Protein AF-A0A8S9ZXZ5-F1 (afdb_monomer_lite)

Secondary structure (DSSP, 8-state):
--TTSSSSS---GGGEEEETTEEEE-HHHHHHHHHHHHHHHHS--HHHHHHHHT-TTTTTGGG-HHHHHT--TT--HHHHHHHHHHHHHHS-TTT-GGGHHHHHHHHHHHHHHHHHHHSHHHHHHHHHHHHHHHHHHHHHHHHHHHHHHHHHHHHHHHHHHHHHHHHHHHHHHHHHHHHHHHHHHHHHHHHHHHHHTHHHHHHHHHHHHHHHHHHHHHHTTS---PPPPP----------PPP-

Sequence (244 aa):
MGVYEFLSRELPLKYTLKFNGEMVMDFEQFYIDLKFTEKRDANLTSEQQIDRILRPGSTYLNLNPFEVLQLEPESNVEDARKKYKKLSLLIHPDKNPDNRERAERAFDALKKALALLEDPDEVARCREMYEEAKARLAVQISEKKRKMRKCFADREKKRRMLEERANDEKRRLAEAVQTASEKRQLEEEYRKNYEESRDERRGSWREFMKKKEKKLEKFRGANFKPPNPKLETSKEVIKNKPQI

Radius of gyration: 49.59 Å; chains: 1; bounding box: 86×59×135 Å

Structure (mmCIF, N/CA/C/O backbone):
data_AF-A0A8S9ZXZ5-F1
#
_entry.id   AF-A0A8S9ZXZ5-F1
#
loop_
_atom_site.group_PDB
_atom_site.id
_atom_site.type_symbol
_atom_site.label_atom_id
_atom_site.label_alt_id
_atom_site.label_comp_id
_atom_site.label_asym_id
_atom_site.label_entity_id
_atom_site.label_seq_id
_atom_site.pdbx_PDB_ins_code
_atom_site.Cartn_x
_atom_site.Cartn_y
_atom_site.Cartn_z
_atom_site.occupancy
_atom_site.B_iso_or_equiv
_atom_site.auth_seq_id
_atom_site.auth_comp_id
_atom_site.auth_asym_id
_atom_site.auth_atom_id
_atom_site.pdbx_PDB_model_num
ATOM 1 N N . MET A 1 1 ? -2.462 8.641 -17.902 1.00 39.91 1 MET A N 1
ATOM 2 C CA . MET A 1 1 ? -1.676 9.621 -17.125 1.00 39.91 1 MET A CA 1
ATOM 3 C C . MET A 1 1 ? -2.526 9.949 -15.913 1.00 39.91 1 MET A C 1
ATOM 5 O O . MET A 1 1 ? -3.609 10.455 -16.110 1.00 39.91 1 MET A O 1
ATOM 9 N N . GLY A 1 2 ? -2.290 9.517 -14.683 1.00 35.47 2 GLY A N 1
ATOM 10 C CA . GLY A 1 2 ? -1.090 9.062 -14.002 1.00 35.47 2 GLY A CA 1
ATOM 11 C C . GLY A 1 2 ? -1.131 9.760 -12.645 1.00 35.47 2 GLY A C 1
ATOM 12 O O . GLY A 1 2 ? -0.630 10.865 -12.528 1.00 35.47 2 GLY A O 1
ATOM 13 N N . VAL A 1 3 ? -1.761 9.132 -11.647 1.00 44.53 3 VAL A N 1
ATOM 14 C CA . VAL A 1 3 ? -2.020 9.611 -10.263 1.00 44.53 3 VAL A CA 1
ATOM 15 C C . VAL A 1 3 ? -0.795 10.161 -9.500 1.00 44.53 3 VAL A C 1
ATOM 17 O O . VAL A 1 3 ? -0.935 10.684 -8.402 1.00 44.53 3 VAL A O 1
ATOM 20 N N . TYR A 1 4 ? 0.396 10.089 -10.095 1.00 36.19 4 TYR A N 1
ATOM 21 C CA . TYR A 1 4 ? 1.634 10.688 -9.604 1.00 36.19 4 TYR A CA 1
ATOM 22 C C . TYR A 1 4 ? 1.786 12.186 -9.914 1.00 36.19 4 TYR A C 1
ATOM 24 O O . TYR A 1 4 ? 2.645 12.820 -9.315 1.00 36.19 4 TYR A O 1
ATOM 32 N N . GLU A 1 5 ? 0.965 12.778 -10.787 1.00 41.22 5 GLU A N 1
ATOM 33 C CA . GLU A 1 5 ? 1.002 14.233 -11.028 1.00 41.22 5 GLU A CA 1
ATOM 34 C C . GLU A 1 5 ? 0.241 15.053 -9.975 1.00 41.22 5 GLU A C 1
ATOM 36 O O . GLU A 1 5 ? 0.446 16.260 -9.876 1.00 41.22 5 GLU A O 1
ATOM 41 N N . PHE A 1 6 ? -0.604 14.420 -9.152 1.00 36.78 6 PHE A N 1
ATOM 42 C CA . PHE A 1 6 ? -1.443 15.142 -8.186 1.00 36.78 6 PHE A CA 1
ATOM 43 C C . PHE A 1 6 ? -0.762 15.377 -6.826 1.00 36.78 6 PHE A C 1
ATOM 45 O O . PHE A 1 6 ? -1.156 16.270 -6.087 1.00 36.78 6 PHE A O 1
ATOM 52 N N . LEU A 1 7 ? 0.295 14.622 -6.499 1.00 42.53 7 LEU A N 1
ATOM 53 C CA . LEU A 1 7 ? 1.012 14.742 -5.218 1.00 42.53 7 LEU A CA 1
ATOM 54 C C . LEU A 1 7 ? 2.241 15.664 -5.265 1.00 42.53 7 LEU A C 1
ATOM 56 O O . LEU A 1 7 ? 2.900 15.846 -4.246 1.00 42.53 7 LEU A O 1
ATOM 60 N N . SER A 1 8 ? 2.555 16.264 -6.416 1.00 44.25 8 SER A N 1
ATOM 61 C CA . SER A 1 8 ? 3.729 17.140 -6.566 1.00 44.25 8 SER A CA 1
ATOM 62 C C . SER A 1 8 ? 3.395 18.624 -6.720 1.00 44.25 8 SER A C 1
ATOM 64 O O . SER A 1 8 ? 4.305 19.398 -7.007 1.00 44.25 8 SER A O 1
ATOM 66 N N . ARG A 1 9 ? 2.130 19.045 -6.557 1.00 46.34 9 ARG A N 1
ATOM 67 C CA . ARG A 1 9 ? 1.736 20.429 -6.876 1.00 46.34 9 ARG A CA 1
ATOM 68 C C . ARG A 1 9 ? 1.305 21.348 -5.746 1.00 46.34 9 ARG A C 1
ATOM 70 O O . ARG A 1 9 ? 1.310 22.543 -5.996 1.00 46.34 9 ARG A O 1
ATOM 77 N N . GLU A 1 10 ? 1.071 20.885 -4.524 1.00 50.97 10 GLU A N 1
ATOM 78 C CA . GLU A 1 10 ? 0.799 21.806 -3.408 1.00 50.97 10 GLU A CA 1
ATOM 79 C C . GLU A 1 10 ? 1.386 21.274 -2.095 1.00 50.97 10 GLU A C 1
ATOM 81 O O . GLU A 1 10 ? 0.677 20.829 -1.198 1.00 50.97 10 GLU A O 1
ATOM 86 N N . LEU A 1 11 ? 2.717 21.309 -1.978 1.00 51.66 11 LEU A N 1
ATOM 87 C CA . LEU A 1 11 ? 3.345 21.351 -0.658 1.00 51.66 11 LEU A CA 1
ATOM 88 C C . LEU A 1 11 ? 3.333 22.816 -0.194 1.00 51.66 11 LEU A C 1
ATOM 90 O O . LEU A 1 11 ? 3.780 23.687 -0.946 1.00 51.66 11 LEU A O 1
ATOM 94 N N . PRO A 1 12 ? 2.794 23.124 0.998 1.00 53.25 12 PRO A N 1
ATOM 95 C CA . PRO A 1 12 ? 2.598 24.499 1.429 1.00 53.25 12 PRO A CA 1
ATOM 96 C C . PRO A 1 12 ? 3.945 25.217 1.579 1.00 53.25 12 PRO A C 1
ATOM 98 O O . PRO A 1 12 ? 4.786 24.816 2.381 1.00 53.25 12 PRO A O 1
ATOM 101 N N . LEU A 1 13 ? 4.087 26.350 0.879 1.00 55.75 13 LEU A N 1
ATOM 102 C CA . LEU A 1 13 ? 5.163 27.360 0.979 1.00 55.75 13 LEU A CA 1
ATOM 103 C C . LEU A 1 13 ? 5.436 27.876 2.413 1.00 55.75 13 LEU A C 1
ATOM 105 O O . LEU A 1 13 ? 6.298 28.722 2.626 1.00 55.75 13 LEU A O 1
ATOM 109 N N . LYS A 1 14 ? 4.679 27.404 3.407 1.00 61.06 14 LYS A N 1
ATOM 110 C CA . LYS A 1 14 ? 4.770 27.792 4.816 1.00 61.06 14 LYS A CA 1
ATOM 111 C C . LYS A 1 14 ? 6.052 27.285 5.492 1.00 61.06 14 LYS A C 1
ATOM 113 O O . LYS A 1 14 ? 6.515 27.920 6.429 1.00 61.06 14 LYS A O 1
ATOM 118 N N . TYR A 1 15 ? 6.622 26.173 5.019 1.00 60.31 15 TYR A N 1
ATOM 119 C CA . TYR A 1 15 ? 7.777 25.507 5.646 1.00 60.31 15 TYR A CA 1
ATOM 120 C C . TYR A 1 15 ? 9.070 25.657 4.844 1.00 60.31 15 TYR A C 1
ATOM 122 O O . TYR A 1 15 ? 9.978 24.849 4.979 1.00 60.31 15 TYR A O 1
ATOM 130 N N . THR A 1 16 ? 9.157 26.649 3.962 1.00 56.16 16 THR A N 1
ATOM 131 C CA . THR A 1 16 ? 10.333 26.870 3.116 1.00 56.16 16 THR A CA 1
ATOM 132 C C . THR A 1 16 ? 11.092 28.104 3.591 1.00 56.16 16 THR A C 1
ATOM 134 O O . THR A 1 16 ? 10.608 29.224 3.424 1.00 56.16 16 THR A O 1
ATOM 137 N N . LEU A 1 17 ? 12.282 27.911 4.163 1.00 59.00 17 LEU A N 1
ATOM 138 C CA . LEU A 1 17 ? 13.206 28.984 4.529 1.00 59.00 17 LEU A CA 1
ATOM 139 C C . LEU A 1 17 ? 14.166 29.257 3.367 1.00 59.00 17 LEU A C 1
ATOM 141 O O . LEU A 1 17 ? 14.683 28.341 2.727 1.00 59.00 17 LEU A O 1
ATOM 145 N N . LYS A 1 18 ? 14.423 30.536 3.088 1.00 57.25 18 LYS A N 1
ATOM 146 C CA . LYS A 1 18 ? 15.452 30.938 2.124 1.00 57.25 18 LYS A CA 1
ATOM 147 C C . LYS A 1 18 ? 16.775 31.109 2.856 1.00 57.25 18 LYS A C 1
ATOM 149 O O . LYS A 1 18 ? 16.925 32.060 3.618 1.00 57.25 18 LYS A O 1
ATOM 154 N N . PHE A 1 19 ? 17.733 30.230 2.585 1.00 52.38 19 PHE A N 1
ATOM 155 C CA . PHE A 1 19 ? 19.110 30.374 3.052 1.00 52.38 19 PHE A CA 1
ATOM 156 C C . PHE A 1 19 ? 20.028 30.409 1.827 1.00 52.38 19 PHE A C 1
ATOM 158 O O . PHE A 1 19 ? 20.003 29.496 1.010 1.00 52.38 19 PHE A O 1
ATOM 165 N N . ASN A 1 20 ? 20.789 31.494 1.648 1.00 48.31 20 ASN A N 1
ATOM 166 C CA . ASN A 1 20 ? 21.732 31.680 0.530 1.00 48.31 20 ASN A CA 1
ATOM 167 C C . ASN A 1 20 ? 21.167 31.392 -0.880 1.00 48.31 20 ASN A C 1
ATOM 169 O O . ASN A 1 20 ? 21.868 30.885 -1.747 1.00 48.31 20 ASN A O 1
ATOM 173 N N . GLY A 1 21 ? 19.898 31.729 -1.127 1.00 57.06 21 GLY A N 1
ATOM 174 C CA . GLY A 1 21 ? 19.266 31.548 -2.440 1.00 57.06 21 GLY A CA 1
ATOM 175 C C . GLY A 1 21 ? 18.757 30.132 -2.730 1.00 57.06 21 GLY A C 1
ATOM 176 O O . GLY A 1 21 ? 18.046 29.955 -3.717 1.00 57.06 21 GLY A O 1
ATOM 177 N N . GLU A 1 22 ? 19.018 29.160 -1.853 1.00 54.78 22 GLU A N 1
ATOM 178 C CA . GLU A 1 22 ? 18.409 27.832 -1.903 1.00 54.78 22 GLU A CA 1
ATOM 179 C C . GLU A 1 22 ? 17.197 27.757 -0.967 1.00 54.78 22 GLU A C 1
ATOM 181 O O . GLU A 1 22 ? 17.166 28.322 0.132 1.00 54.78 22 GLU A O 1
ATOM 186 N N . MET A 1 23 ? 16.146 27.093 -1.449 1.00 57.03 23 MET A N 1
ATOM 187 C CA . MET A 1 23 ? 14.907 26.895 -0.707 1.00 57.03 23 MET A CA 1
ATOM 188 C C . MET A 1 23 ? 15.059 25.635 0.150 1.00 57.03 23 MET A C 1
ATOM 190 O O . MET A 1 23 ? 14.952 24.521 -0.360 1.00 57.03 23 MET 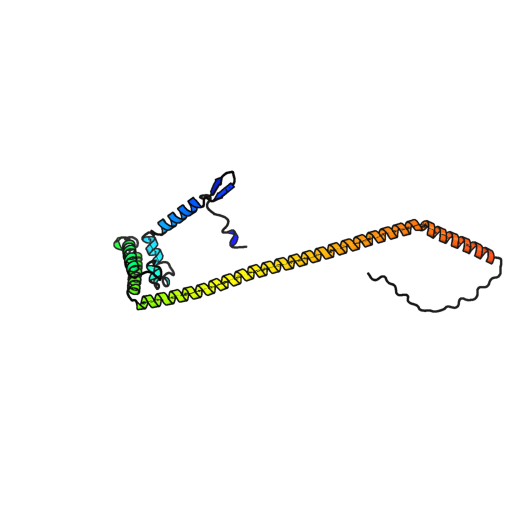A O 1
ATOM 194 N N . VAL A 1 24 ? 15.341 25.809 1.439 1.00 61.28 24 VAL A N 1
ATOM 195 C CA . VAL A 1 24 ? 15.539 24.699 2.376 1.00 61.28 24 VAL A CA 1
ATOM 196 C C . VAL A 1 24 ? 14.257 24.513 3.183 1.00 61.28 24 VAL A C 1
ATOM 198 O O . VAL A 1 24 ? 13.705 25.468 3.727 1.00 61.28 24 VAL A O 1
ATOM 201 N N . MET A 1 25 ? 13.751 23.282 3.230 1.00 62.34 25 MET A N 1
ATOM 202 C CA . MET A 1 25 ? 12.579 22.938 4.036 1.00 62.34 25 MET A CA 1
ATOM 203 C C . MET A 1 25 ? 12.942 23.050 5.523 1.00 62.34 25 MET A C 1
ATOM 205 O O . MET A 1 25 ? 13.873 22.388 5.983 1.00 62.34 25 MET A O 1
ATOM 209 N N . ASP A 1 26 ? 12.207 23.867 6.271 1.00 74.25 26 ASP A N 1
ATOM 210 C CA . ASP A 1 26 ? 12.299 23.977 7.723 1.00 74.25 26 ASP A CA 1
ATOM 211 C C . ASP A 1 26 ? 11.633 22.758 8.369 1.00 74.25 26 ASP A C 1
ATOM 213 O O . ASP A 1 26 ? 10.452 22.753 8.735 1.00 74.25 26 ASP A O 1
ATOM 217 N N . PHE A 1 27 ? 12.398 21.670 8.430 1.00 71.19 27 PHE A N 1
ATOM 218 C CA . PHE A 1 27 ? 11.937 20.416 9.002 1.00 71.19 27 PHE A CA 1
ATOM 219 C C . PHE A 1 27 ? 11.638 20.542 10.499 1.00 71.19 27 PHE A C 1
ATOM 221 O O . PHE A 1 27 ? 10.734 19.860 10.973 1.00 71.19 27 PHE A O 1
ATOM 228 N N . GLU A 1 28 ? 12.329 21.410 11.243 1.00 75.12 28 GLU A N 1
ATOM 229 C CA . GLU A 1 28 ? 12.069 21.596 12.675 1.00 75.12 28 GLU A CA 1
ATOM 230 C C . GLU A 1 28 ? 10.705 22.246 12.904 1.00 75.12 28 GLU A C 1
ATOM 232 O O . GLU A 1 28 ? 9.896 21.714 13.670 1.00 75.12 28 GLU A O 1
ATOM 237 N N . GLN A 1 29 ? 10.390 23.317 12.169 1.00 76.38 29 GLN A N 1
ATOM 238 C CA . GLN A 1 29 ? 9.068 23.938 12.235 1.00 76.38 29 GLN A CA 1
ATOM 239 C C . GLN A 1 29 ? 7.968 23.006 11.717 1.00 76.38 29 GLN A C 1
ATOM 241 O O . GLN A 1 29 ? 6.878 22.971 12.287 1.00 76.38 29 GLN A O 1
ATOM 246 N N . PHE A 1 30 ? 8.246 22.199 10.687 1.00 79.31 30 PHE A N 1
ATOM 247 C CA . PHE A 1 30 ? 7.318 21.168 10.222 1.00 79.31 30 PHE A CA 1
ATOM 248 C C . PHE A 1 30 ? 7.036 20.122 11.308 1.00 79.31 30 PHE A C 1
ATOM 250 O O . PHE A 1 30 ? 5.875 19.815 11.563 1.00 79.31 30 PHE A O 1
ATOM 257 N N . TYR A 1 31 ? 8.061 19.602 11.992 1.00 73.62 31 TYR A N 1
ATOM 258 C CA . TYR A 1 31 ? 7.876 18.643 13.085 1.00 73.62 31 TYR A CA 1
ATOM 259 C C . TYR A 1 31 ? 7.140 19.253 14.283 1.00 73.62 31 TYR A C 1
ATOM 261 O O . TYR A 1 31 ? 6.354 18.560 14.931 1.00 73.62 31 TYR A O 1
ATOM 269 N N . ILE A 1 32 ? 7.367 20.532 14.589 1.00 79.94 32 ILE A N 1
ATOM 270 C CA . ILE A 1 32 ? 6.650 21.250 15.650 1.00 79.94 32 ILE A CA 1
ATOM 271 C C . ILE A 1 32 ? 5.175 21.429 15.276 1.00 79.94 32 ILE A C 1
ATOM 273 O O . ILE A 1 32 ? 4.308 21.090 16.081 1.00 79.94 32 ILE A O 1
ATOM 277 N N . ASP A 1 33 ? 4.880 21.891 14.060 1.00 77.19 33 ASP A N 1
ATOM 278 C CA . ASP A 1 33 ? 3.512 22.053 13.558 1.00 77.19 33 ASP A CA 1
ATOM 279 C C . ASP A 1 33 ? 2.787 20.703 13.463 1.00 77.19 33 ASP A C 1
ATOM 281 O O . ASP A 1 33 ? 1.613 20.610 13.829 1.00 77.19 33 ASP A O 1
ATOM 285 N N . LEU A 1 34 ? 3.482 19.642 13.040 1.00 76.06 34 LEU A N 1
ATOM 286 C CA . LEU A 1 34 ? 2.952 18.281 13.012 1.00 76.06 34 LEU A CA 1
ATOM 287 C C . LEU A 1 34 ? 2.595 17.819 14.427 1.00 76.06 34 LEU A C 1
ATOM 289 O O . LEU A 1 34 ? 1.460 17.429 14.664 1.00 76.06 34 LEU A O 1
ATOM 293 N N . LYS A 1 35 ? 3.508 17.961 15.397 1.00 75.94 35 LYS A N 1
ATOM 294 C CA . LYS A 1 35 ? 3.247 17.613 16.805 1.00 75.94 35 LYS A CA 1
ATOM 295 C C . LYS A 1 35 ? 2.154 18.469 17.438 1.00 75.94 35 LYS A C 1
ATOM 297 O O . LYS A 1 35 ? 1.434 17.998 18.317 1.00 75.94 35 LYS A O 1
ATOM 302 N N . PHE A 1 36 ? 2.033 19.735 17.046 1.00 73.75 36 PHE A N 1
ATOM 303 C CA . PHE A 1 36 ? 0.967 20.615 17.520 1.00 73.75 36 PHE A CA 1
ATOM 304 C C . PHE A 1 36 ? -0.385 20.203 16.935 1.00 73.75 36 PHE A C 1
ATOM 306 O O . PHE A 1 36 ? -1.375 20.154 17.661 1.00 73.75 36 PHE A O 1
ATOM 313 N N . THR A 1 37 ? -0.407 19.832 15.655 1.00 63.38 37 THR A N 1
ATOM 314 C CA . THR A 1 37 ? -1.584 19.277 14.981 1.00 63.38 37 THR A CA 1
ATOM 315 C C . THR A 1 37 ? -1.975 17.943 15.608 1.00 63.38 37 THR A C 1
ATOM 317 O O . THR A 1 37 ? -3.116 17.797 16.014 1.00 63.38 37 THR A O 1
ATOM 320 N N . GLU A 1 38 ? -1.028 17.031 15.840 1.00 64.06 38 GLU A N 1
ATOM 321 C CA . GLU A 1 38 ? -1.252 15.768 16.556 1.00 64.06 38 GLU A CA 1
ATOM 322 C C . GLU A 1 38 ? -1.798 15.996 17.972 1.00 64.06 38 GLU A C 1
ATOM 324 O O . GLU A 1 38 ? -2.724 15.309 18.385 1.00 64.06 38 GLU A O 1
ATOM 329 N N . LYS A 1 39 ? -1.283 16.983 18.721 1.00 64.50 39 LYS A N 1
ATOM 330 C CA . LYS A 1 39 ? -1.805 17.343 20.055 1.00 64.50 39 LYS A CA 1
ATOM 331 C C . LYS A 1 39 ? -3.201 17.960 20.006 1.00 64.50 39 LYS A C 1
ATOM 333 O O . LYS A 1 39 ? -4.008 17.702 20.897 1.00 64.50 39 LYS A O 1
ATOM 338 N N . ARG A 1 40 ? -3.476 18.802 19.010 1.00 57.00 40 ARG A N 1
ATOM 339 C CA . ARG A 1 40 ? -4.783 19.439 18.819 1.00 57.00 40 ARG A CA 1
ATOM 340 C C . ARG A 1 40 ? -5.822 18.404 18.395 1.00 57.00 40 ARG A C 1
ATOM 342 O O . ARG A 1 40 ? -6.901 18.364 18.970 1.00 57.00 40 ARG A O 1
ATOM 349 N N . ASP A 1 41 ? -5.459 17.530 17.467 1.00 54.41 41 ASP A N 1
ATOM 350 C CA . ASP A 1 41 ? -6.300 16.449 16.960 1.00 54.41 41 ASP A CA 1
ATOM 351 C C . ASP A 1 41 ? -6.436 15.306 17.992 1.00 54.41 41 ASP A C 1
ATOM 353 O O . ASP A 1 41 ? -7.423 14.571 17.976 1.00 54.41 41 ASP A O 1
ATOM 357 N N . ALA A 1 42 ? -5.507 15.192 18.954 1.00 62.12 42 ALA A N 1
ATOM 358 C CA . ALA A 1 42 ? -5.645 14.314 20.122 1.00 62.12 42 ALA A CA 1
ATOM 359 C C . ALA A 1 42 ? -6.750 14.769 21.092 1.00 62.12 42 ALA A C 1
ATOM 361 O O . ALA A 1 42 ? -7.312 13.937 21.808 1.00 62.12 42 ALA A O 1
ATOM 362 N N . ASN A 1 43 ? -7.092 16.061 21.102 1.00 63.56 43 ASN A N 1
ATOM 363 C CA . ASN A 1 43 ? -8.206 16.616 21.869 1.00 63.56 43 ASN A CA 1
ATOM 364 C C . ASN A 1 43 ? -9.387 16.884 20.933 1.00 63.56 43 ASN A C 1
ATOM 366 O O . ASN A 1 43 ? -9.774 18.028 20.692 1.00 63.56 43 ASN A O 1
ATOM 370 N N . LEU A 1 44 ? -9.935 15.797 20.394 1.00 70.81 44 LEU A N 1
ATOM 371 C CA . LEU A 1 44 ? -11.089 15.824 19.506 1.00 70.81 44 LEU A CA 1
ATOM 372 C C . LEU A 1 44 ? -12.278 16.536 20.184 1.00 70.81 44 LEU A C 1
ATOM 374 O O . LEU A 1 44 ? -12.542 16.304 21.367 1.00 70.81 44 LEU A O 1
ATOM 378 N N . THR A 1 45 ? -12.986 17.414 19.462 1.00 83.00 45 THR A N 1
ATOM 379 C CA . THR A 1 45 ? -14.169 18.105 20.011 1.00 83.00 45 THR A CA 1
ATOM 380 C C . THR A 1 45 ? -15.310 17.117 20.269 1.00 83.00 45 THR A C 1
ATOM 382 O O . THR A 1 45 ? -15.309 15.997 19.750 1.00 83.00 45 THR A O 1
ATOM 385 N N . SER A 1 46 ? -16.307 17.508 21.070 1.00 82.38 46 SER A N 1
ATOM 386 C CA . SER A 1 46 ? -17.449 16.637 21.381 1.00 82.38 46 SER A CA 1
ATOM 387 C C . SER A 1 46 ? -18.194 16.174 20.128 1.00 82.38 46 SER A C 1
ATOM 389 O O . SER A 1 46 ? -18.474 14.985 19.989 1.00 82.38 46 SER A O 1
ATOM 391 N N . GLU A 1 47 ? -18.422 17.074 19.174 1.00 84.94 47 GLU A N 1
ATOM 392 C CA . GLU A 1 47 ? -19.053 16.756 17.888 1.00 84.94 47 GLU A CA 1
ATOM 393 C C . GLU A 1 47 ? -18.197 15.825 17.033 1.00 84.94 47 GLU A C 1
ATOM 395 O O . GLU A 1 47 ? -18.682 14.804 16.554 1.00 84.94 47 GLU A O 1
ATOM 400 N N . GLN A 1 48 ? -16.902 16.118 16.897 1.00 86.62 48 GLN A N 1
ATOM 401 C CA . GLN A 1 48 ? -15.984 15.282 16.125 1.00 86.62 48 GLN A CA 1
ATOM 402 C C . GLN A 1 48 ? -15.883 13.865 16.709 1.00 86.62 48 GLN A C 1
ATOM 404 O O . GLN A 1 48 ? -15.749 12.889 15.970 1.00 86.62 48 GLN A O 1
ATOM 409 N N . GLN A 1 49 ? -15.976 13.733 18.033 1.00 85.75 49 GLN A N 1
ATOM 410 C CA . GLN A 1 49 ? -15.985 12.448 18.720 1.00 85.75 49 GLN A CA 1
ATOM 411 C C . GLN A 1 49 ? -17.270 11.656 18.462 1.00 85.75 49 GLN A C 1
ATOM 413 O O . GLN A 1 49 ? -17.204 10.444 18.231 1.00 85.75 49 GLN A O 1
ATOM 418 N N . ILE A 1 50 ? -18.421 12.330 18.454 1.00 87.62 50 ILE A N 1
ATOM 419 C CA . ILE A 1 50 ? -19.707 11.732 18.078 1.00 87.62 50 ILE A CA 1
ATOM 420 C C . ILE A 1 50 ? -19.668 11.287 16.610 1.00 87.62 50 ILE A C 1
ATOM 422 O O . ILE A 1 50 ? -19.975 10.131 16.318 1.00 87.62 50 ILE A O 1
ATOM 426 N N . ASP A 1 51 ? -19.208 12.148 15.702 1.00 88.50 51 ASP A N 1
ATOM 427 C CA . ASP A 1 51 ? -19.090 11.850 14.270 1.00 88.50 51 ASP A CA 1
ATOM 428 C C . ASP A 1 51 ? -18.110 10.712 13.986 1.00 88.50 51 ASP A C 1
ATOM 430 O O . ASP A 1 51 ? -18.322 9.913 13.076 1.00 88.50 51 ASP A O 1
ATOM 434 N N . ARG A 1 52 ? -17.039 10.593 14.772 1.00 87.06 52 ARG A N 1
ATOM 435 C CA . ARG A 1 52 ? -16.097 9.476 14.681 1.00 87.06 52 ARG A CA 1
ATOM 436 C C . ARG A 1 52 ? -16.768 8.151 15.051 1.00 87.06 52 ARG A C 1
ATOM 438 O O . ARG A 1 52 ? -16.609 7.185 14.313 1.00 87.06 52 ARG A O 1
ATOM 445 N N . ILE A 1 53 ? -17.508 8.101 16.165 1.00 87.25 53 ILE A N 1
ATOM 446 C CA . ILE A 1 53 ? -18.215 6.885 16.625 1.00 87.25 53 ILE A CA 1
ATOM 447 C C . ILE A 1 53 ? -19.364 6.521 15.674 1.00 87.25 53 ILE A C 1
ATOM 449 O O . ILE A 1 53 ? -19.607 5.347 15.399 1.00 87.25 53 ILE A O 1
ATOM 453 N N . LEU A 1 54 ? -20.080 7.521 15.163 1.00 87.75 54 LEU A N 1
ATOM 454 C CA . LEU A 1 54 ? -21.251 7.342 14.304 1.00 87.75 54 LEU A CA 1
ATOM 455 C C . LEU A 1 54 ? -20.945 7.483 12.811 1.00 87.75 54 LEU A C 1
ATOM 457 O O . LEU A 1 54 ? -21.875 7.608 12.011 1.00 87.75 54 LEU A O 1
ATOM 461 N N . ARG A 1 55 ? -19.667 7.446 12.411 1.00 85.44 55 ARG A N 1
ATOM 462 C CA . ARG A 1 55 ? -19.279 7.604 11.007 1.00 85.44 55 ARG A CA 1
ATOM 463 C C . ARG A 1 55 ? -20.031 6.579 10.146 1.00 85.44 55 ARG A C 1
ATOM 465 O O . ARG A 1 55 ? -20.075 5.401 10.510 1.00 85.44 55 ARG A O 1
ATOM 472 N N . PRO A 1 56 ? -20.590 6.969 8.987 1.00 76.50 56 PRO A N 1
ATOM 473 C CA . PRO A 1 56 ? -21.182 6.013 8.057 1.00 76.50 56 PRO A CA 1
ATOM 474 C C . PRO A 1 56 ? -20.170 4.915 7.693 1.00 76.50 56 PRO A C 1
ATOM 476 O O . PRO A 1 56 ? -19.056 5.211 7.266 1.00 76.50 56 PRO A O 1
ATOM 479 N N . GLY A 1 57 ? -20.531 3.648 7.922 1.00 70.88 57 GLY A N 1
ATOM 480 C CA . GLY A 1 57 ? -19.623 2.498 7.778 1.00 70.88 57 GLY A CA 1
ATOM 481 C C . GLY A 1 57 ? -18.873 2.086 9.056 1.00 70.88 57 GLY A C 1
ATOM 482 O O . GLY A 1 57 ? -18.244 1.031 9.068 1.00 70.88 57 GLY A O 1
ATOM 483 N N . SER A 1 58 ? -18.994 2.842 10.154 1.00 70.81 58 SER A N 1
ATOM 484 C CA . SER A 1 58 ? -18.410 2.506 11.463 1.00 70.81 58 SER A CA 1
ATOM 485 C C . SER A 1 58 ? -19.175 1.415 12.209 1.00 70.81 58 SER A C 1
ATOM 487 O O . SER A 1 58 ? -18.727 0.965 13.254 1.00 70.81 58 SER A O 1
ATOM 489 N N . THR A 1 59 ? -20.309 0.929 11.698 1.00 62.50 59 THR A N 1
ATOM 490 C CA . THR A 1 59 ? -21.092 -0.129 12.358 1.00 62.50 59 THR A CA 1
ATOM 491 C C . THR A 1 59 ? -20.238 -1.357 12.681 1.00 62.50 59 THR A C 1
ATOM 493 O O . THR A 1 59 ? -20.375 -1.913 13.762 1.00 62.50 59 THR A O 1
ATOM 496 N N . TYR A 1 60 ? -19.307 -1.719 11.791 1.00 63.09 60 TYR A N 1
ATOM 497 C CA . TYR A 1 60 ? -18.358 -2.819 11.990 1.00 63.09 60 TYR A CA 1
ATOM 498 C C . TYR A 1 60 ? -17.137 -2.434 12.841 1.00 63.09 60 TYR A C 1
ATOM 500 O O . TYR A 1 60 ? -16.588 -3.285 13.530 1.00 63.09 60 TYR A O 1
ATOM 508 N N . LEU A 1 61 ? -16.731 -1.160 12.841 1.00 62.94 61 LEU A N 1
ATOM 509 C CA . LEU A 1 61 ? -15.698 -0.644 13.752 1.00 62.94 61 LEU A CA 1
ATOM 510 C C . LEU A 1 61 ? -16.200 -0.591 15.199 1.00 62.94 61 LEU A C 1
ATOM 512 O O . LEU A 1 61 ? -15.446 -0.871 16.122 1.00 62.94 61 LEU A O 1
ATOM 516 N N . ASN A 1 62 ? -17.491 -0.324 15.391 1.00 68.69 62 ASN A N 1
ATOM 517 C CA . ASN A 1 62 ? -18.142 -0.263 16.696 1.00 68.69 62 ASN A CA 1
ATOM 518 C C . ASN A 1 62 ? -18.353 -1.646 17.332 1.00 68.69 62 ASN A C 1
ATOM 520 O O . ASN A 1 62 ? -18.729 -1.726 18.500 1.00 68.69 62 ASN A O 1
ATOM 524 N N . LEU A 1 63 ? -18.123 -2.728 16.577 1.00 74.81 63 LEU A N 1
ATOM 525 C CA . LEU A 1 63 ? -18.036 -4.078 17.133 1.00 74.81 63 LEU A CA 1
ATOM 526 C C . LEU A 1 63 ? -16.726 -4.288 17.894 1.00 74.81 63 LEU A C 1
ATOM 528 O O . LEU A 1 63 ? -16.709 -5.107 18.803 1.00 74.81 63 LEU A O 1
ATOM 532 N N . ASN A 1 64 ? -15.653 -3.570 17.540 1.00 83.81 64 ASN A N 1
ATOM 533 C CA . ASN A 1 64 ? -14.377 -3.672 18.232 1.00 83.81 64 ASN A CA 1
ATOM 534 C C . ASN A 1 64 ? -14.339 -2.693 19.422 1.00 83.81 64 ASN A C 1
ATOM 536 O O . ASN A 1 64 ? -14.271 -1.477 19.206 1.00 83.81 64 ASN A O 1
ATOM 540 N N . PRO A 1 65 ? -14.320 -3.181 20.675 1.00 86.81 65 PRO A N 1
ATOM 541 C CA . PRO A 1 65 ? -14.313 -2.309 21.847 1.00 86.81 65 PRO A CA 1
ATOM 542 C C . PRO A 1 65 ? -13.076 -1.402 21.935 1.00 86.81 65 PRO A C 1
ATOM 544 O O . PRO A 1 65 ? -13.168 -0.275 22.430 1.00 86.81 65 PRO A O 1
ATOM 547 N N . PHE A 1 66 ? -11.931 -1.867 21.421 1.00 87.88 66 PHE A N 1
ATOM 548 C CA . PHE A 1 66 ? -10.663 -1.138 21.459 1.00 87.88 66 PHE A CA 1
ATOM 549 C C . PHE A 1 66 ? -10.683 0.104 20.557 1.00 87.88 66 PHE A C 1
ATOM 551 O O . PHE A 1 66 ? -10.236 1.175 20.967 1.00 87.88 66 PHE A O 1
ATOM 558 N N . GLU A 1 67 ? -11.284 0.003 19.370 1.00 86.88 67 GLU A N 1
ATOM 559 C CA . GLU A 1 67 ? -11.395 1.122 18.422 1.00 86.88 67 GLU A CA 1
ATOM 560 C C . GLU A 1 67 ? -12.332 2.219 18.946 1.00 86.88 67 GLU A C 1
ATOM 562 O O . GLU A 1 67 ? -12.014 3.411 18.893 1.00 86.88 67 GLU A O 1
ATOM 567 N N . VAL A 1 68 ? -13.470 1.834 19.539 1.00 88.38 68 VAL A N 1
ATOM 568 C CA . VAL A 1 68 ? -14.438 2.796 20.093 1.00 88.38 68 VAL A CA 1
ATOM 569 C C . VAL A 1 68 ? -13.829 3.581 21.262 1.00 88.38 68 VAL A C 1
ATOM 571 O O . VAL A 1 68 ? -14.006 4.801 21.355 1.00 88.38 68 VAL A O 1
ATOM 574 N N . LEU A 1 69 ? -13.077 2.916 22.141 1.00 88.44 69 LEU A N 1
ATOM 575 C CA . LEU A 1 69 ? -12.441 3.550 23.301 1.00 88.44 69 LEU A CA 1
ATOM 576 C C . LEU A 1 69 ? -11.068 4.179 22.995 1.00 88.44 69 LEU A C 1
ATOM 578 O O . LEU A 1 69 ? -10.509 4.831 23.880 1.00 88.44 69 LEU A O 1
ATOM 582 N N . GLN A 1 70 ? -10.566 4.061 21.754 1.00 85.75 70 GLN A N 1
ATOM 583 C CA . GLN A 1 70 ? -9.213 4.478 21.346 1.00 85.75 70 GLN A CA 1
ATOM 584 C C . GLN A 1 70 ? -8.137 3.908 22.268 1.00 85.75 70 GLN A C 1
ATOM 586 O O . GLN A 1 70 ? -7.346 4.630 22.888 1.00 85.75 70 GLN A O 1
ATOM 591 N N . LEU A 1 71 ? -8.164 2.593 22.386 1.00 88.62 71 LEU A N 1
ATOM 592 C CA . LEU A 1 71 ? -7.235 1.822 23.178 1.00 88.62 71 LEU A CA 1
ATOM 593 C C . LEU A 1 71 ? -6.397 0.945 22.270 1.00 88.62 71 LEU A C 1
ATOM 595 O O . LEU A 1 71 ? -6.864 0.449 21.247 1.00 88.62 71 LEU A O 1
ATOM 599 N N . GLU A 1 72 ? -5.164 0.712 22.692 1.00 84.00 72 GLU A N 1
ATOM 600 C CA . GLU A 1 72 ? -4.373 -0.345 22.091 1.00 84.00 72 GLU A CA 1
ATOM 601 C C . GLU A 1 72 ? -4.944 -1.714 22.508 1.00 84.00 72 GLU A C 1
ATOM 603 O O . GLU A 1 72 ? -5.400 -1.862 23.648 1.00 84.00 72 GLU A O 1
ATOM 608 N N . PRO A 1 73 ? -4.890 -2.737 21.635 1.00 82.00 73 PRO A N 1
ATOM 609 C CA . PRO A 1 73 ? -5.333 -4.102 21.958 1.00 82.00 73 PRO A CA 1
ATOM 610 C C . PRO A 1 73 ? -4.610 -4.737 23.162 1.00 82.00 73 PRO A C 1
ATOM 612 O O . PRO A 1 73 ? -5.083 -5.714 23.746 1.00 82.00 73 PRO A O 1
ATOM 615 N N . GLU A 1 74 ? -3.459 -4.173 23.542 1.00 81.31 74 GLU A N 1
ATOM 616 C CA . GLU A 1 74 ? -2.640 -4.584 24.688 1.00 81.31 74 GLU A CA 1
ATOM 617 C C . GLU A 1 74 ? -2.891 -3.774 25.969 1.00 81.31 74 GLU A C 1
ATOM 619 O O . GLU A 1 74 ? -2.221 -3.975 26.979 1.00 81.31 74 GLU A O 1
ATOM 624 N N . SER A 1 75 ? -3.855 -2.852 25.948 1.00 82.88 75 SER A N 1
ATOM 625 C CA . SER A 1 75 ? -4.173 -2.006 27.101 1.00 82.88 75 SER A CA 1
ATOM 626 C C . SER A 1 75 ? -4.900 -2.758 28.223 1.00 82.88 75 SER A C 1
ATOM 628 O O . SER A 1 75 ? -5.621 -3.729 27.995 1.00 82.88 75 SER A O 1
ATOM 630 N N . ASN A 1 76 ? -4.719 -2.282 29.459 1.00 85.94 76 ASN A N 1
ATOM 631 C CA . ASN A 1 76 ? -5.355 -2.857 30.642 1.00 85.94 76 ASN A CA 1
ATOM 632 C C . ASN A 1 76 ? -6.802 -2.344 30.821 1.00 85.94 76 ASN A C 1
ATOM 634 O O . ASN A 1 76 ? -7.140 -1.221 30.432 1.00 85.94 76 ASN A O 1
ATOM 638 N N . VAL A 1 77 ? -7.645 -3.123 31.506 1.00 86.94 77 VAL A N 1
ATOM 639 C CA . VAL A 1 77 ? -9.053 -2.799 31.813 1.00 86.94 77 VAL A CA 1
ATOM 640 C C . VAL A 1 77 ? -9.179 -1.476 32.587 1.00 86.94 77 VAL A C 1
ATOM 642 O O . VAL A 1 77 ? -10.129 -0.710 32.403 1.00 86.94 77 VAL A O 1
ATOM 645 N N . GLU A 1 78 ? -8.197 -1.139 33.427 1.00 88.06 78 GLU A N 1
ATOM 646 C CA . GLU A 1 78 ? -8.168 0.149 34.130 1.00 88.06 78 GLU A CA 1
ATOM 647 C C . GLU A 1 78 ? -8.061 1.349 33.185 1.00 88.06 78 GLU A C 1
ATOM 649 O O . GLU A 1 78 ? -8.705 2.381 33.405 1.00 88.06 78 GLU A O 1
ATOM 654 N N . ASP A 1 79 ? -7.271 1.228 32.120 1.00 89.62 79 ASP A N 1
ATOM 655 C CA . ASP A 1 79 ? -7.104 2.299 31.143 1.00 89.62 79 ASP A CA 1
ATOM 656 C C . ASP A 1 79 ? -8.351 2.442 30.275 1.00 89.62 79 ASP A C 1
ATOM 658 O O . ASP A 1 79 ? -8.755 3.571 29.969 1.00 89.62 79 ASP A O 1
ATOM 662 N N . ALA A 1 80 ? -9.047 1.332 30.011 1.00 89.81 80 ALA A N 1
ATOM 663 C CA . ALA A 1 80 ? -10.367 1.356 29.396 1.00 89.81 80 ALA A CA 1
ATOM 664 C C . ALA A 1 80 ? -11.379 2.151 30.225 1.00 89.81 80 ALA A C 1
ATOM 666 O O . ALA A 1 80 ? -12.059 3.037 29.701 1.00 89.81 80 ALA A O 1
ATOM 667 N N . ARG A 1 81 ? -11.410 1.935 31.545 1.00 90.56 81 ARG A N 1
ATOM 668 C CA . ARG A 1 81 ? -12.270 2.698 32.465 1.00 90.56 81 ARG A CA 1
ATOM 669 C C . ARG A 1 81 ? -11.911 4.184 32.502 1.00 90.56 81 ARG A C 1
ATOM 671 O O . ARG A 1 81 ? -12.806 5.033 32.502 1.00 90.56 81 ARG A O 1
ATOM 678 N N . LYS A 1 82 ? -10.619 4.531 32.514 1.00 91.06 82 LYS A N 1
ATOM 679 C CA . LYS A 1 82 ? -10.161 5.936 32.466 1.00 91.06 82 LYS A CA 1
ATOM 680 C C . LYS A 1 82 ? -10.582 6.618 31.162 1.00 91.06 82 LYS A C 1
ATOM 682 O O . LYS A 1 82 ? -11.063 7.752 31.199 1.00 91.06 82 LYS A O 1
ATOM 687 N N . LYS A 1 83 ? -10.420 5.945 30.019 1.00 90.38 83 LYS A N 1
ATOM 688 C CA . LYS A 1 83 ? -10.823 6.462 28.703 1.00 90.38 83 LYS A CA 1
ATOM 689 C C . LYS A 1 83 ? -12.333 6.604 28.594 1.00 90.38 83 LYS A C 1
ATOM 691 O O . LYS A 1 83 ? -12.796 7.677 28.213 1.00 90.38 83 LYS A O 1
ATOM 696 N N . TYR A 1 84 ? -13.093 5.602 29.029 1.00 92.81 84 TYR A N 1
ATOM 697 C CA . TYR A 1 84 ? -14.550 5.670 29.081 1.00 92.81 84 TYR A CA 1
ATOM 698 C C . TYR A 1 84 ? -15.034 6.889 29.874 1.00 92.81 84 TYR A C 1
ATOM 700 O O . TYR A 1 84 ? -15.860 7.646 29.373 1.00 92.81 84 TYR A O 1
ATOM 708 N N . LYS A 1 85 ? -14.482 7.152 31.068 1.00 90.88 85 LYS A N 1
ATOM 709 C CA . LYS A 1 85 ? -14.850 8.333 31.875 1.00 90.88 85 LYS A CA 1
ATOM 710 C C . LYS A 1 85 ? -14.602 9.651 31.137 1.00 90.88 85 LYS A C 1
ATOM 712 O O . LYS A 1 85 ? -15.454 10.530 31.148 1.00 90.88 85 LYS A O 1
ATOM 717 N N . LYS A 1 86 ? -13.456 9.791 30.465 1.00 89.44 86 LYS A N 1
ATOM 718 C CA . LYS A 1 86 ? -13.138 11.004 29.691 1.00 89.44 86 LYS A CA 1
ATOM 719 C C . LYS A 1 86 ? -14.080 11.182 28.498 1.00 89.44 86 LYS A C 1
ATOM 721 O O . LYS A 1 86 ? -14.578 12.280 28.277 1.00 89.44 86 LYS A O 1
ATOM 726 N N . LEU A 1 87 ? -14.332 10.107 27.753 1.00 89.75 87 LEU A N 1
ATOM 727 C CA . LEU A 1 87 ? -15.158 10.148 26.548 1.00 89.75 87 LEU A CA 1
ATOM 728 C C . LEU A 1 87 ? -16.641 10.343 26.870 1.00 89.75 87 LEU A C 1
ATOM 730 O O . LEU A 1 87 ? -17.279 11.190 26.257 1.00 89.75 87 LEU A O 1
ATOM 734 N N . SER A 1 88 ? -17.167 9.625 27.863 1.00 90.88 88 SER A N 1
ATOM 735 C CA . SER A 1 88 ? -18.560 9.745 28.318 1.00 90.88 88 SER A CA 1
ATOM 736 C C . SER A 1 88 ? -18.901 11.159 28.782 1.00 90.88 88 SER A C 1
ATOM 738 O O . SER A 1 88 ? -19.969 11.657 28.446 1.00 90.88 88 SER A O 1
ATOM 740 N N . LEU A 1 89 ? -17.985 11.835 29.484 1.00 89.00 89 LEU A N 1
ATOM 741 C CA . LEU A 1 89 ? -18.160 13.238 29.863 1.00 89.00 89 LEU A CA 1
ATOM 742 C C . LEU A 1 89 ? -18.197 14.170 28.653 1.00 89.00 89 LEU A C 1
ATOM 744 O O . LEU A 1 89 ? -18.927 15.151 28.679 1.00 89.00 89 LEU A O 1
ATOM 748 N N . LEU A 1 90 ? -17.417 13.889 27.612 1.00 86.88 90 LEU A N 1
ATOM 749 C CA . LEU A 1 90 ? -17.339 14.740 26.429 1.00 86.88 90 LEU A CA 1
ATOM 750 C C . LEU A 1 90 ? -18.584 14.604 25.536 1.00 86.88 90 LEU A C 1
ATOM 752 O O . LEU A 1 90 ? -19.091 15.603 25.029 1.00 86.88 90 LEU A O 1
ATOM 756 N N . ILE A 1 91 ? -19.093 13.380 25.372 1.00 90.06 91 ILE A N 1
ATOM 757 C CA . ILE A 1 91 ? -20.227 13.084 24.481 1.00 90.06 91 ILE A CA 1
ATOM 758 C C . ILE A 1 91 ? -21.578 12.997 25.198 1.00 90.06 91 ILE A C 1
ATOM 760 O O . ILE A 1 91 ? -22.558 12.561 24.605 1.00 90.06 91 ILE A O 1
ATOM 764 N N . HIS A 1 92 ? -21.649 13.375 26.475 1.00 88.94 92 HIS A N 1
ATOM 765 C CA . HIS A 1 92 ? -22.887 13.283 27.246 1.00 88.94 92 HIS A CA 1
ATOM 766 C C . HIS A 1 92 ? -24.012 14.117 26.590 1.00 88.94 92 HIS A C 1
ATOM 768 O O . HIS A 1 92 ? -23.752 15.264 26.201 1.00 88.94 92 HIS A O 1
ATOM 774 N N . PRO A 1 93 ? -25.259 13.607 26.503 1.00 90.81 93 PRO A N 1
ATOM 775 C CA . PRO A 1 93 ? -26.373 14.311 25.854 1.00 90.81 93 PRO A CA 1
ATOM 776 C C . PRO A 1 93 ? -26.727 15.649 26.521 1.00 90.81 93 PRO A C 1
ATOM 778 O O . PRO A 1 93 ? -27.198 16.559 25.851 1.00 90.81 93 PRO A O 1
ATOM 781 N N . ASP A 1 94 ? -26.452 15.796 27.821 1.00 90.19 94 ASP A N 1
ATOM 782 C CA . ASP A 1 94 ? -26.658 17.052 28.569 1.00 90.19 94 ASP A CA 1
ATOM 783 C C . ASP A 1 94 ? -25.730 18.192 28.110 1.00 90.19 94 ASP A C 1
ATOM 785 O O . ASP A 1 94 ? -26.132 19.347 28.048 1.00 90.19 94 ASP A O 1
ATOM 789 N N . LYS A 1 95 ? -24.483 17.873 27.737 1.00 84.62 95 LYS A N 1
ATOM 790 C CA . LYS A 1 95 ? -23.500 18.873 27.283 1.00 84.62 95 LYS A CA 1
ATOM 791 C C . LYS A 1 95 ? -23.614 19.201 25.796 1.00 84.62 95 LYS A C 1
ATOM 793 O O . LYS A 1 95 ? -23.012 20.174 25.357 1.00 84.62 95 LYS A O 1
ATOM 798 N N . ASN A 1 96 ? -24.353 18.394 25.035 1.00 84.19 96 ASN A N 1
ATOM 799 C CA . ASN A 1 96 ? -24.523 18.540 23.590 1.00 84.19 96 ASN A CA 1
ATOM 800 C C . ASN A 1 96 ? -26.023 18.652 23.251 1.00 84.19 96 ASN A C 1
ATOM 802 O O . ASN A 1 96 ? -26.576 17.738 22.629 1.00 84.19 96 ASN A O 1
ATOM 806 N N . PRO A 1 97 ? -26.699 19.742 23.672 1.00 83.25 97 PRO A N 1
ATOM 807 C CA . PRO A 1 97 ? -28.144 19.898 23.502 1.00 83.25 97 PRO A CA 1
ATOM 808 C C . PRO A 1 97 ? -28.575 19.933 22.028 1.00 83.25 97 PRO A C 1
ATOM 810 O O . PRO A 1 97 ? -29.629 19.393 21.700 1.00 83.25 97 PRO A O 1
ATOM 813 N N . ASP A 1 98 ? -27.739 20.475 21.136 1.00 86.38 98 ASP A N 1
ATOM 814 C CA . ASP A 1 98 ? -28.031 20.591 19.698 1.00 86.38 98 ASP A CA 1
ATOM 815 C C . ASP A 1 98 ? -28.051 19.233 18.973 1.00 86.38 98 ASP A C 1
ATOM 817 O O . ASP A 1 98 ? -28.724 19.063 17.960 1.00 86.38 98 ASP A O 1
ATOM 821 N N . ASN A 1 99 ? -27.338 18.237 19.511 1.00 86.19 99 ASN A N 1
ATOM 822 C CA . ASN A 1 99 ? -27.115 16.931 18.884 1.00 86.19 99 ASN A CA 1
ATOM 823 C C . ASN A 1 99 ? -27.485 15.765 19.819 1.00 86.19 99 ASN A C 1
ATOM 825 O O . ASN A 1 99 ? -26.829 14.719 19.813 1.00 86.19 99 ASN A O 1
ATOM 829 N N . ARG A 1 100 ? -28.544 15.929 20.622 1.00 88.88 100 ARG A N 1
ATOM 830 C CA . ARG A 1 100 ? -28.922 14.996 21.698 1.00 88.88 100 ARG A CA 1
ATOM 831 C C . ARG A 1 100 ? -29.066 13.537 21.246 1.00 88.88 100 ARG A C 1
ATOM 833 O O . ARG A 1 100 ? -28.501 12.652 21.879 1.00 88.88 100 ARG A O 1
ATOM 840 N N . GLU A 1 101 ? -29.766 13.286 20.140 1.00 90.12 101 GLU A N 1
ATOM 841 C CA . GLU A 1 101 ? -30.007 11.924 19.629 1.00 90.12 101 GLU A CA 1
ATOM 842 C C . GLU A 1 101 ? -28.705 11.230 19.189 1.00 90.12 101 GLU A C 1
ATOM 844 O O . GLU A 1 101 ? -28.467 10.055 19.473 1.00 90.12 101 GLU A O 1
ATOM 849 N N . ARG A 1 102 ? -27.816 11.967 18.512 1.00 89.81 102 ARG A N 1
ATOM 850 C CA . ARG A 1 102 ? -26.512 11.438 18.085 1.00 89.81 102 ARG A CA 1
ATOM 851 C C . ARG A 1 102 ? -25.596 11.200 19.284 1.00 89.81 102 ARG A C 1
ATOM 853 O O . ARG A 1 102 ? -24.924 10.173 19.344 1.00 89.81 102 ARG A O 1
ATOM 860 N N . ALA A 1 103 ? -25.591 12.120 20.244 1.00 90.25 103 ALA A N 1
ATOM 861 C CA . ALA A 1 103 ? -24.835 11.989 21.482 1.00 90.25 103 ALA A CA 1
ATOM 862 C C . ALA A 1 103 ? -25.253 10.735 22.270 1.00 90.25 103 ALA A C 1
ATOM 864 O O . ALA A 1 103 ? -24.395 9.959 22.684 1.00 90.25 103 ALA A O 1
ATOM 865 N N . GLU A 1 104 ? -26.558 10.481 22.396 1.00 91.69 104 GLU A N 1
ATOM 866 C CA . GLU A 1 104 ? -27.103 9.300 23.077 1.00 91.69 104 GLU A CA 1
ATOM 867 C C . GLU A 1 104 ? -26.679 7.993 22.393 1.00 91.69 104 GLU A C 1
ATOM 869 O O . GLU A 1 104 ? -26.107 7.111 23.032 1.00 91.69 104 GLU A O 1
ATOM 874 N N . ARG A 1 105 ? -26.809 7.906 21.064 1.00 90.50 105 ARG A N 1
ATOM 875 C CA . ARG A 1 105 ? -26.358 6.728 20.301 1.00 90.50 105 ARG A CA 1
ATOM 876 C C . ARG A 1 105 ? -24.855 6.465 20.433 1.00 90.50 105 ARG A C 1
ATOM 87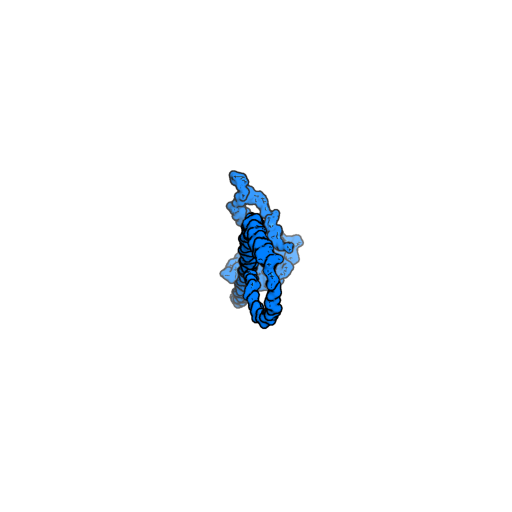8 O O . ARG A 1 105 ? -24.430 5.311 20.510 1.00 90.50 105 ARG A O 1
ATOM 885 N N . ALA A 1 106 ? -24.037 7.516 20.427 1.00 90.25 106 ALA A N 1
ATOM 886 C CA . ALA A 1 106 ? -22.596 7.391 20.624 1.00 90.25 106 ALA A CA 1
ATOM 887 C C . ALA A 1 106 ? -22.251 6.973 22.068 1.00 90.25 106 ALA A C 1
ATOM 889 O O . ALA A 1 106 ? -21.330 6.181 22.280 1.00 90.25 106 ALA A O 1
ATOM 890 N N . PHE A 1 107 ? -23.008 7.463 23.053 1.00 91.88 107 PHE A N 1
ATOM 891 C CA . PHE A 1 107 ? -22.873 7.090 24.460 1.00 91.88 107 PHE A CA 1
ATOM 892 C C . PHE A 1 107 ? -23.208 5.616 24.694 1.00 91.88 107 PHE A C 1
ATOM 894 O O . PHE A 1 107 ? -22.436 4.908 25.343 1.00 91.88 107 PHE A O 1
ATOM 901 N N . ASP A 1 108 ? -24.287 5.123 24.090 1.00 91.12 108 ASP A N 1
ATOM 902 C CA . ASP A 1 108 ? -24.654 3.708 24.146 1.00 91.12 108 ASP A CA 1
ATOM 903 C C . ASP A 1 108 ? -23.571 2.811 23.536 1.00 91.12 108 ASP A C 1
ATOM 905 O O . ASP A 1 108 ? -23.242 1.762 24.095 1.00 91.12 108 ASP A O 1
ATOM 909 N N . ALA A 1 109 ? -22.947 3.242 22.434 1.00 91.31 109 ALA A N 1
ATOM 910 C CA . ALA A 1 109 ? -21.821 2.528 21.837 1.00 91.31 109 ALA A CA 1
ATOM 911 C C . ALA A 1 109 ? -20.599 2.471 22.774 1.00 91.31 109 ALA A C 1
ATOM 913 O O . ALA A 1 109 ? -19.992 1.407 22.913 1.00 91.31 109 ALA A O 1
ATOM 914 N N . LEU A 1 110 ? -20.263 3.568 23.470 1.00 91.38 110 LEU A N 1
ATOM 915 C CA . LEU A 1 110 ? -19.194 3.564 24.482 1.00 91.38 110 LEU A CA 1
ATOM 916 C C . LEU A 1 110 ? -19.514 2.635 25.654 1.00 91.38 110 LEU A C 1
ATOM 918 O O . LEU A 1 110 ? -18.636 1.910 26.122 1.00 91.38 110 LEU A O 1
ATOM 922 N N . LYS A 1 111 ? -20.760 2.658 26.134 1.00 92.50 111 LYS A N 1
ATOM 923 C CA . LYS A 1 111 ? -21.208 1.816 27.246 1.00 92.50 111 LYS A CA 1
ATOM 924 C C . LYS A 1 111 ? -21.134 0.336 26.877 1.00 92.50 111 LYS A C 1
ATOM 926 O O . LYS A 1 111 ? -20.634 -0.465 27.662 1.00 92.50 111 LYS A O 1
ATOM 931 N N . LYS A 1 112 ? -21.568 -0.014 25.662 1.00 91.50 112 LYS A N 1
ATOM 932 C CA . LYS A 1 112 ? -21.455 -1.371 25.120 1.00 91.50 112 LYS A CA 1
ATOM 933 C C . LYS A 1 112 ? -19.995 -1.816 24.993 1.00 91.50 112 LYS A C 1
ATOM 935 O O . LYS A 1 112 ? -19.678 -2.935 25.377 1.00 91.50 112 LYS A O 1
ATOM 940 N N . ALA A 1 113 ? -19.112 -0.946 24.500 1.00 91.00 113 ALA A N 1
ATOM 941 C CA . ALA A 1 113 ? -17.684 -1.243 24.394 1.00 91.00 113 ALA A CA 1
ATOM 942 C C . ALA A 1 113 ? -17.044 -1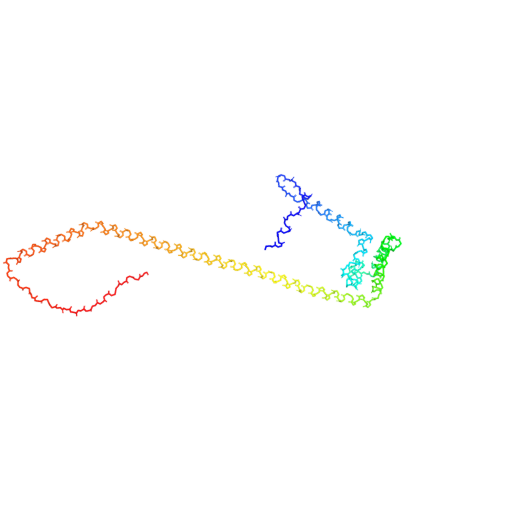.508 25.767 1.00 91.00 113 ALA A C 1
ATOM 944 O O . ALA A 1 113 ? -16.301 -2.473 25.914 1.00 91.00 113 ALA A O 1
ATOM 945 N N . LEU A 1 114 ? -17.365 -0.703 26.788 1.00 91.62 114 LEU A N 1
ATOM 946 C CA . LEU A 1 114 ? -16.862 -0.945 28.141 1.00 91.62 114 LEU A CA 1
ATOM 947 C C . LEU A 1 114 ? -17.340 -2.296 28.686 1.00 91.62 114 LEU A C 1
ATOM 949 O O . LEU A 1 114 ? -16.524 -3.039 29.213 1.00 91.62 114 LEU A O 1
ATOM 953 N N . ALA A 1 115 ? -18.623 -2.629 28.518 1.00 91.19 115 ALA A N 1
ATOM 954 C CA . ALA A 1 115 ? -19.175 -3.895 29.003 1.00 91.19 115 ALA A CA 1
ATOM 955 C C . ALA A 1 115 ? -18.465 -5.118 28.392 1.00 91.19 115 ALA A C 1
ATOM 957 O O . ALA A 1 115 ? -18.201 -6.086 29.095 1.00 91.19 115 ALA A O 1
ATOM 958 N N . LEU A 1 116 ? -18.097 -5.050 27.107 1.00 89.25 116 LEU A N 1
ATOM 959 C CA . LEU A 1 116 ? -17.333 -6.105 26.432 1.00 89.25 116 LEU A CA 1
ATOM 960 C C . LEU A 1 116 ? -15.882 -6.211 26.922 1.00 89.25 116 LEU A C 1
ATOM 962 O O . LEU A 1 116 ? -15.305 -7.287 26.853 1.00 89.25 116 LEU A O 1
ATOM 966 N N . LEU A 1 117 ? -15.285 -5.116 27.404 1.00 87.62 117 LEU A N 1
ATOM 967 C CA . LEU A 1 117 ? -13.925 -5.129 27.961 1.00 87.62 117 LEU A CA 1
ATOM 968 C C . LEU A 1 117 ? -13.865 -5.555 29.431 1.00 87.62 117 LEU A C 1
ATOM 970 O O . LEU A 1 117 ? -12.782 -5.848 29.935 1.00 87.62 117 LEU A O 1
ATOM 974 N N . GLU A 1 118 ? -14.996 -5.548 30.134 1.00 88.25 118 GLU A N 1
ATOM 975 C CA . GLU A 1 118 ? -15.078 -6.057 31.504 1.00 88.25 118 GLU A CA 1
ATOM 976 C C . GLU A 1 118 ? -15.176 -7.586 31.552 1.00 88.25 118 GLU A C 1
ATOM 978 O O . GLU A 1 118 ? -14.760 -8.176 32.549 1.00 88.25 118 GLU A O 1
ATOM 983 N N . ASP A 1 119 ? -15.670 -8.217 30.483 1.00 90.19 119 ASP A N 1
ATOM 984 C CA . ASP A 1 119 ? -15.696 -9.670 30.340 1.00 90.19 119 ASP A CA 1
ATOM 985 C C . ASP A 1 119 ? -14.362 -10.186 29.755 1.00 90.19 119 ASP A C 1
ATOM 987 O O . ASP A 1 119 ? -14.051 -9.913 28.589 1.00 90.19 119 ASP A O 1
ATOM 991 N N . PRO A 1 120 ? -13.556 -10.942 30.527 1.00 87.25 120 PRO A N 1
ATOM 992 C CA . PRO A 1 120 ? -12.272 -11.454 30.054 1.00 87.25 120 PRO A CA 1
ATOM 993 C C . PRO A 1 120 ? -12.396 -12.389 28.839 1.00 87.25 120 PRO A C 1
ATOM 995 O O . PRO A 1 120 ? -11.479 -12.423 28.013 1.00 87.25 120 PRO A O 1
ATOM 998 N N . ASP A 1 121 ? -13.514 -13.104 28.683 1.00 88.38 121 ASP A N 1
ATOM 999 C CA . ASP A 1 121 ? -13.698 -14.052 27.580 1.00 88.38 121 ASP A CA 1
ATOM 1000 C C . ASP A 1 121 ? -13.958 -13.332 26.246 1.00 88.38 121 ASP A C 1
ATOM 1002 O O . ASP A 1 121 ? -13.480 -13.760 25.190 1.00 88.38 121 ASP A O 1
ATOM 1006 N N . GLU A 1 122 ? -14.689 -12.215 26.274 1.00 86.00 122 GLU A N 1
ATOM 1007 C CA . GLU A 1 122 ? -14.911 -11.369 25.093 1.00 86.00 122 GLU A CA 1
ATOM 1008 C C . GLU A 1 122 ? -13.642 -10.622 24.684 1.00 86.00 122 GLU A C 1
ATOM 1010 O O . GLU A 1 122 ? -13.332 -10.516 23.493 1.00 86.00 122 GLU A O 1
ATOM 1015 N N . VAL A 1 123 ? -12.863 -10.152 25.662 1.00 86.62 123 VAL A N 1
ATOM 1016 C CA . VAL A 1 123 ? -11.558 -9.522 25.422 1.00 86.62 123 VAL A CA 1
ATOM 1017 C C . VAL A 1 123 ? -10.622 -10.475 24.683 1.00 86.62 123 VAL A C 1
ATOM 1019 O O . VAL A 1 123 ? -10.001 -10.079 23.690 1.00 86.62 123 VAL A O 1
ATOM 1022 N N . ALA A 1 124 ? -10.548 -11.734 25.126 1.00 87.38 124 ALA A N 1
ATOM 1023 C CA . ALA A 1 124 ? -9.727 -12.755 24.484 1.00 87.38 124 ALA A CA 1
ATOM 1024 C C . ALA A 1 124 ? -10.149 -12.983 23.022 1.00 87.38 124 ALA A C 1
ATOM 1026 O O . ALA A 1 124 ? -9.309 -12.896 22.124 1.00 87.38 124 ALA A O 1
ATOM 1027 N N . ARG A 1 125 ? -11.454 -13.149 22.758 1.00 86.50 125 ARG A N 1
ATOM 1028 C CA . ARG A 1 125 ? -11.992 -13.288 21.389 1.00 86.50 125 ARG A CA 1
ATOM 1029 C C . ARG A 1 125 ? -11.660 -12.094 20.498 1.00 86.50 125 ARG A C 1
ATOM 1031 O O . ARG A 1 125 ? -11.250 -12.265 19.348 1.00 86.50 125 ARG A O 1
ATOM 1038 N N . CYS A 1 126 ? -11.823 -10.879 21.019 1.00 85.38 126 CYS A N 1
ATOM 1039 C CA . CYS A 1 126 ? -11.512 -9.659 20.277 1.00 85.38 126 CYS A CA 1
ATOM 1040 C C . CYS A 1 126 ? -10.021 -9.583 19.921 1.00 85.38 126 CYS A C 1
ATOM 1042 O O . CYS A 1 126 ? -9.674 -9.197 18.802 1.00 85.38 126 CYS A O 1
ATOM 1044 N N . ARG A 1 127 ? -9.139 -9.982 20.846 1.00 86.00 127 ARG A N 1
ATOM 1045 C CA . ARG A 1 127 ? -7.689 -10.001 20.627 1.00 86.00 127 ARG A CA 1
ATOM 1046 C C . ARG A 1 127 ? -7.273 -11.048 19.593 1.00 86.00 127 ARG A C 1
ATOM 1048 O O . ARG A 1 127 ? -6.480 -10.733 18.709 1.00 86.00 127 ARG A O 1
ATOM 1055 N N . GLU A 1 128 ? -7.823 -12.256 19.659 1.00 87.81 128 GLU A N 1
ATOM 1056 C CA . GLU A 1 128 ? -7.546 -13.315 18.678 1.00 87.81 128 GLU A CA 1
ATOM 1057 C C . GLU A 1 128 ? -7.939 -12.890 17.260 1.00 87.81 128 GLU A C 1
ATOM 1059 O O . GLU A 1 128 ? -7.134 -12.985 16.330 1.00 87.81 128 GLU A O 1
ATOM 1064 N N . MET A 1 129 ? -9.146 -12.338 17.103 1.00 86.69 129 MET A N 1
ATOM 1065 C CA . MET A 1 129 ? -9.620 -11.823 15.818 1.00 86.69 129 MET A CA 1
ATOM 1066 C C . MET A 1 129 ? -8.715 -10.701 15.284 1.00 86.69 129 MET A C 1
ATOM 1068 O O . MET A 1 129 ? -8.442 -10.636 14.082 1.00 86.69 129 MET A O 1
ATOM 1072 N N . TYR A 1 130 ? -8.232 -9.821 16.166 1.00 85.50 130 TYR A N 1
ATOM 1073 C CA . TYR A 1 130 ? -7.321 -8.740 15.798 1.00 85.50 130 TYR A CA 1
ATOM 1074 C C . TYR A 1 130 ? -5.968 -9.263 15.301 1.00 85.50 130 TYR A C 1
ATOM 1076 O O . TYR A 1 130 ? -5.494 -8.845 14.240 1.00 85.50 130 TYR A O 1
ATOM 1084 N N . GLU A 1 131 ? -5.356 -10.202 16.024 1.00 87.19 131 GLU A N 1
ATOM 1085 C CA . GLU A 1 131 ? -4.073 -10.786 15.625 1.00 87.19 131 GLU A CA 1
ATOM 1086 C C . GLU A 1 131 ? -4.191 -11.589 14.323 1.00 87.19 131 GLU A C 1
ATOM 1088 O O . GLU A 1 131 ? -3.332 -11.469 13.443 1.00 87.19 131 GLU A O 1
ATOM 1093 N N . GLU A 1 132 ? -5.293 -12.314 14.112 1.00 89.12 132 GLU A N 1
ATOM 1094 C CA . GLU A 1 132 ? -5.551 -12.975 12.831 1.00 89.12 132 GLU A CA 1
ATOM 1095 C C . GLU A 1 132 ? -5.681 -11.960 11.681 1.00 89.12 132 GLU A C 1
ATOM 1097 O O . GLU A 1 132 ? -5.069 -12.121 10.617 1.00 89.12 132 GLU A O 1
ATOM 1102 N N . ALA A 1 133 ? -6.452 -10.887 11.878 1.00 86.88 133 ALA A N 1
ATOM 1103 C CA . ALA A 1 133 ? -6.623 -9.841 10.874 1.00 86.88 133 ALA A CA 1
ATOM 1104 C C . ALA A 1 133 ? -5.285 -9.170 10.518 1.00 86.88 133 ALA A C 1
ATOM 1106 O O . ALA A 1 133 ? -4.974 -8.972 9.337 1.00 86.88 133 ALA A O 1
ATOM 1107 N N . LYS A 1 134 ? -4.458 -8.881 11.525 1.00 86.56 134 LYS A N 1
ATOM 1108 C CA . LYS A 1 134 ? -3.109 -8.329 11.367 1.00 86.56 134 LYS A CA 1
ATOM 1109 C C . LYS A 1 134 ? -2.194 -9.280 10.598 1.00 86.56 134 LYS A C 1
ATOM 1111 O O . LYS A 1 134 ? -1.500 -8.839 9.678 1.00 86.56 134 LYS A O 1
ATOM 1116 N N . ALA A 1 135 ? -2.234 -10.578 10.898 1.00 90.81 135 ALA A N 1
ATOM 1117 C CA . ALA A 1 135 ? -1.477 -11.592 10.170 1.00 90.81 135 ALA A CA 1
ATOM 1118 C C . ALA A 1 135 ? -1.896 -11.662 8.690 1.00 90.81 135 ALA A C 1
ATOM 1120 O O . ALA A 1 135 ? -1.047 -11.609 7.795 1.00 90.81 135 ALA A O 1
ATOM 1121 N N . ARG A 1 136 ? -3.206 -11.691 8.405 1.00 90.25 136 ARG A N 1
ATOM 1122 C CA . ARG A 1 136 ? -3.745 -11.683 7.031 1.00 90.25 136 ARG A CA 1
ATOM 1123 C C . ARG A 1 136 ? -3.315 -10.434 6.262 1.00 90.25 136 ARG A C 1
ATOM 1125 O O . ARG A 1 136 ? -2.865 -10.531 5.117 1.00 90.25 136 ARG A O 1
ATOM 1132 N N . LEU A 1 137 ? -3.404 -9.266 6.893 1.00 88.19 137 LEU A N 1
ATOM 1133 C CA . LEU A 1 137 ? -2.971 -8.008 6.294 1.00 88.19 137 LEU A CA 1
ATOM 1134 C C . LEU A 1 137 ? -1.464 -8.014 6.007 1.00 88.19 137 LEU A C 1
ATOM 1136 O O . LEU A 1 137 ? -1.046 -7.597 4.926 1.00 88.19 137 LEU A O 1
ATOM 1140 N N . ALA A 1 138 ? -0.644 -8.527 6.927 1.00 92.06 138 ALA A N 1
ATOM 1141 C CA . ALA A 1 138 ? 0.799 -8.636 6.734 1.00 92.06 138 ALA A CA 1
ATOM 1142 C C . ALA A 1 138 ? 1.144 -9.482 5.496 1.00 92.06 138 ALA A C 1
ATOM 1144 O O . ALA A 1 138 ? 1.961 -9.059 4.668 1.00 92.06 138 ALA A O 1
ATOM 1145 N N . VAL A 1 139 ? 0.463 -10.619 5.308 1.00 94.44 139 VAL A N 1
ATOM 1146 C CA . VAL A 1 139 ? 0.609 -11.463 4.112 1.00 94.44 139 VAL A CA 1
ATOM 1147 C C . VAL A 1 139 ? 0.232 -10.681 2.854 1.00 94.44 139 VAL A C 1
ATOM 1149 O O . VAL A 1 139 ? 1.059 -10.554 1.948 1.00 94.44 139 VAL A O 1
ATOM 1152 N N . GLN A 1 140 ? -0.947 -10.057 2.815 1.00 91.31 140 GLN A N 1
ATOM 1153 C CA . GLN A 1 140 ? -1.396 -9.272 1.658 1.00 91.31 140 GLN A CA 1
ATOM 1154 C C . GLN A 1 140 ? -0.445 -8.117 1.309 1.00 91.31 140 GLN A C 1
ATOM 1156 O O . GLN A 1 140 ? -0.150 -7.871 0.134 1.00 91.31 140 GLN A O 1
ATOM 1161 N N . ILE A 1 141 ? 0.061 -7.402 2.317 1.00 92.81 141 ILE A N 1
ATOM 1162 C CA . ILE A 1 141 ? 1.036 -6.322 2.130 1.00 92.81 141 ILE A CA 1
ATOM 1163 C C . ILE A 1 141 ? 2.335 -6.886 1.552 1.00 92.81 141 ILE A C 1
ATOM 1165 O O . ILE A 1 141 ? 2.887 -6.310 0.609 1.00 92.81 141 ILE A O 1
ATOM 1169 N N . SER A 1 142 ? 2.824 -8.009 2.082 1.00 93.00 142 SER A N 1
ATOM 1170 C CA . SER A 1 142 ? 4.055 -8.647 1.609 1.00 93.00 142 SER A CA 1
ATOM 1171 C C . SER A 1 142 ? 3.950 -9.066 0.136 1.00 93.00 142 SER A C 1
ATOM 1173 O O . SER A 1 142 ? 4.856 -8.789 -0.657 1.00 93.00 142 SER A O 1
ATOM 1175 N N . GLU A 1 143 ? 2.807 -9.626 -0.268 1.00 93.44 143 GLU A N 1
ATOM 1176 C CA . GLU A 1 143 ? 2.529 -10.027 -1.643 1.00 93.44 143 GLU A CA 1
ATOM 1177 C C . GLU A 1 143 ? 2.435 -8.830 -2.584 1.00 93.44 143 GLU A C 1
ATOM 1179 O O . GLU A 1 143 ? 3.035 -8.845 -3.662 1.00 93.44 143 GLU A O 1
ATOM 1184 N N . LYS A 1 144 ? 1.724 -7.767 -2.182 1.00 91.94 144 LYS A N 1
ATOM 1185 C CA . LYS A 1 144 ? 1.645 -6.519 -2.955 1.00 91.94 144 LYS A CA 1
ATOM 1186 C C . LYS A 1 144 ? 3.034 -5.912 -3.147 1.00 91.94 144 LYS A C 1
ATOM 1188 O O . LYS A 1 144 ? 3.402 -5.579 -4.273 1.00 91.94 144 LYS A O 1
ATOM 1193 N N . LYS A 1 145 ? 3.847 -5.848 -2.086 1.00 90.94 145 LYS A N 1
ATOM 1194 C CA . LYS A 1 145 ? 5.241 -5.379 -2.157 1.00 90.94 145 LYS A CA 1
ATOM 1195 C C . LYS A 1 145 ? 6.091 -6.250 -3.087 1.00 90.94 145 LYS A C 1
ATOM 1197 O O . LYS A 1 145 ? 6.861 -5.715 -3.883 1.00 90.94 145 LYS A O 1
ATOM 1202 N N . ARG A 1 146 ? 5.939 -7.578 -3.040 1.00 94.25 146 ARG A N 1
ATOM 1203 C CA . ARG A 1 146 ? 6.639 -8.512 -3.939 1.00 94.25 146 ARG A CA 1
ATOM 1204 C C . ARG A 1 146 ? 6.241 -8.303 -5.402 1.00 94.25 146 ARG A C 1
ATOM 1206 O O . ARG A 1 146 ? 7.125 -8.187 -6.248 1.00 94.25 146 ARG A O 1
ATOM 1213 N N . LYS A 1 147 ? 4.939 -8.229 -5.700 1.00 94.31 147 LYS A N 1
ATOM 1214 C CA . LYS A 1 147 ? 4.407 -7.983 -7.054 1.00 94.31 147 LYS A CA 1
ATOM 1215 C C . LYS A 1 147 ? 4.901 -6.650 -7.610 1.00 94.31 147 LYS A C 1
ATOM 1217 O O . LYS A 1 147 ? 5.364 -6.592 -8.744 1.00 94.31 147 LYS A O 1
ATOM 1222 N N . MET A 1 148 ? 4.873 -5.610 -6.783 1.00 90.75 148 MET A N 1
ATOM 1223 C CA . MET A 1 148 ? 5.372 -4.286 -7.132 1.00 90.75 148 MET A CA 1
ATOM 1224 C C . MET A 1 148 ? 6.866 -4.321 -7.484 1.00 90.75 148 MET A C 1
ATOM 1226 O O . MET A 1 148 ? 7.231 -3.923 -8.587 1.00 90.75 148 MET A O 1
ATOM 1230 N N . ARG A 1 149 ? 7.721 -4.881 -6.613 1.00 91.81 149 ARG A N 1
ATOM 1231 C CA . ARG A 1 149 ? 9.162 -5.036 -6.897 1.00 91.81 149 ARG A CA 1
ATOM 1232 C C . ARG A 1 149 ? 9.424 -5.817 -8.185 1.00 91.81 149 ARG A C 1
ATOM 1234 O O . ARG A 1 149 ? 10.283 -5.422 -8.965 1.00 91.81 149 ARG A O 1
ATOM 1241 N N . LYS A 1 150 ? 8.665 -6.890 -8.427 1.00 93.88 150 LYS A N 1
ATOM 1242 C CA . LYS A 1 150 ? 8.776 -7.685 -9.655 1.00 93.88 150 LYS A CA 1
ATOM 1243 C C . LYS A 1 150 ? 8.426 -6.865 -10.900 1.00 93.88 150 LYS A C 1
ATOM 1245 O O . LYS A 1 150 ? 9.194 -6.879 -11.849 1.00 93.88 150 LYS A O 1
ATOM 1250 N N . CYS A 1 151 ? 7.328 -6.108 -10.879 1.00 92.62 151 CYS A N 1
ATOM 1251 C CA . CYS A 1 151 ? 6.930 -5.252 -12.001 1.00 92.62 151 CYS A CA 1
ATOM 1252 C C . CYS A 1 151 ? 8.014 -4.217 -12.347 1.00 92.62 151 CYS A C 1
ATOM 1254 O O . CYS A 1 151 ? 8.353 -4.036 -13.516 1.00 92.62 151 CYS A O 1
ATOM 1256 N N . PHE A 1 152 ? 8.610 -3.587 -11.328 1.00 90.31 152 PHE A N 1
ATOM 1257 C CA . PHE A 1 152 ? 9.723 -2.658 -11.528 1.00 90.31 152 PHE A CA 1
ATOM 1258 C C . PHE A 1 152 ? 10.959 -3.350 -12.117 1.00 90.31 152 PHE A C 1
ATOM 1260 O O . PHE A 1 152 ? 11.515 -2.860 -13.098 1.00 90.31 152 PHE A O 1
ATOM 1267 N N . ALA A 1 153 ? 11.349 -4.509 -11.580 1.00 94.44 153 ALA A N 1
ATOM 1268 C CA . ALA A 1 153 ? 12.489 -5.273 -12.085 1.00 94.44 153 ALA A CA 1
ATOM 1269 C C . ALA A 1 153 ? 12.279 -5.766 -13.529 1.00 94.44 153 ALA A C 1
ATOM 1271 O O . ALA A 1 153 ? 13.181 -5.650 -14.358 1.00 94.44 153 ALA A O 1
ATOM 1272 N N . ASP A 1 154 ? 11.086 -6.268 -13.855 1.00 92.75 154 ASP A N 1
ATOM 1273 C CA . ASP A 1 154 ? 10.737 -6.747 -15.196 1.00 92.75 154 ASP A CA 1
ATOM 1274 C C . ASP A 1 154 ? 10.739 -5.594 -16.212 1.00 92.75 154 ASP A C 1
ATOM 1276 O O . ASP A 1 154 ? 11.260 -5.737 -17.324 1.00 92.75 154 ASP A O 1
ATOM 1280 N N . ARG A 1 155 ? 10.215 -4.422 -15.824 1.00 91.56 155 ARG A N 1
ATOM 1281 C CA . ARG A 1 155 ? 10.241 -3.209 -16.653 1.00 91.56 155 ARG A CA 1
ATOM 1282 C C . ARG A 1 155 ? 11.670 -2.751 -16.930 1.00 91.56 155 ARG A C 1
ATOM 1284 O O . ARG A 1 155 ? 11.991 -2.442 -18.077 1.00 91.56 155 ARG A O 1
ATOM 1291 N N . GLU A 1 156 ? 12.523 -2.753 -15.913 1.00 92.56 156 GLU A N 1
ATOM 1292 C CA . GLU A 1 156 ? 13.921 -2.348 -16.049 1.00 92.56 156 GLU A CA 1
ATOM 1293 C C . GLU A 1 156 ? 14.725 -3.341 -16.900 1.00 92.56 156 GLU A C 1
ATOM 1295 O O . GLU A 1 156 ? 15.463 -2.949 -17.805 1.00 92.56 156 GLU A O 1
ATOM 1300 N N . LYS A 1 157 ? 14.498 -4.647 -16.713 1.00 94.31 157 LYS A N 1
ATOM 1301 C CA . LYS A 1 157 ? 15.090 -5.690 -17.561 1.00 94.31 157 LYS A CA 1
ATOM 1302 C C . LYS A 1 157 ? 14.685 -5.515 -19.026 1.00 94.31 157 LYS A C 1
ATOM 1304 O O . LYS A 1 157 ? 15.527 -5.646 -19.912 1.00 94.31 157 LYS A O 1
ATOM 1309 N N . LYS A 1 158 ? 13.411 -5.200 -19.290 1.00 93.81 158 LYS A N 1
ATOM 1310 C CA . LYS A 1 158 ? 12.911 -4.934 -20.646 1.00 93.81 158 LYS A CA 1
ATOM 1311 C C . LYS A 1 158 ? 13.564 -3.695 -21.260 1.00 93.81 158 LYS A C 1
ATOM 1313 O O . LYS A 1 158 ? 13.939 -3.748 -22.426 1.00 93.81 158 LYS A O 1
ATOM 1318 N N . ARG A 1 159 ? 13.736 -2.619 -20.485 1.00 94.56 159 ARG A N 1
ATOM 1319 C CA . ARG A 1 159 ? 14.441 -1.403 -20.920 1.00 94.56 159 ARG A CA 1
ATOM 1320 C C . ARG A 1 159 ? 15.871 -1.725 -21.359 1.00 94.56 159 ARG A C 1
ATOM 1322 O O . ARG A 1 159 ? 16.237 -1.403 -22.483 1.00 94.56 159 ARG A O 1
ATOM 1329 N N . ARG A 1 160 ? 16.626 -2.443 -20.521 1.00 94.12 160 ARG A N 1
ATOM 1330 C CA . ARG A 1 160 ? 18.010 -2.846 -20.817 1.00 94.12 160 ARG A CA 1
ATOM 1331 C C . ARG A 1 160 ? 18.117 -3.714 -22.074 1.00 94.12 160 ARG A C 1
ATOM 1333 O O . ARG A 1 160 ? 18.976 -3.460 -22.903 1.00 94.12 160 ARG A O 1
ATOM 1340 N N . MET A 1 161 ? 17.223 -4.692 -22.248 1.00 95.25 161 MET A N 1
ATOM 1341 C CA . MET A 1 161 ? 17.214 -5.539 -23.454 1.00 95.25 161 MET A CA 1
ATOM 1342 C C . MET A 1 161 ? 16.935 -4.744 -24.740 1.00 95.25 161 MET A C 1
ATOM 1344 O O . MET A 1 161 ? 17.486 -5.059 -25.791 1.00 95.25 161 MET A O 1
ATOM 1348 N N . LEU A 1 162 ? 16.063 -3.731 -24.682 1.00 94.69 162 LEU A N 1
ATOM 1349 C CA . LEU A 1 162 ? 15.781 -2.873 -25.837 1.00 94.69 162 LEU A CA 1
ATOM 1350 C C . LEU A 1 162 ? 16.970 -1.966 -26.174 1.00 94.69 162 LEU A C 1
ATOM 1352 O O . LEU A 1 162 ? 17.286 -1.792 -27.347 1.00 94.69 162 LEU A O 1
ATOM 1356 N N . GLU A 1 163 ? 17.629 -1.420 -25.154 1.00 93.88 163 GLU A N 1
ATOM 1357 C CA . GLU A 1 163 ? 18.823 -0.585 -25.303 1.00 93.88 163 GLU A CA 1
ATOM 1358 C C . GLU A 1 163 ? 19.999 -1.370 -25.899 1.00 93.88 163 GLU A C 1
ATOM 1360 O O . GLU A 1 163 ? 20.631 -0.913 -26.848 1.00 93.88 163 GLU A O 1
ATOM 1365 N N . GLU A 1 164 ? 20.234 -2.589 -25.414 1.00 94.69 164 GLU A N 1
ATOM 1366 C CA . GLU A 1 164 ? 21.246 -3.500 -25.954 1.00 94.69 164 GLU A CA 1
ATOM 1367 C C . GLU A 1 164 ? 20.988 -3.826 -27.431 1.00 94.69 164 GLU A C 1
ATOM 1369 O O . GLU A 1 164 ? 21.879 -3.667 -28.263 1.00 94.69 164 GLU A O 1
ATOM 1374 N N . ARG A 1 165 ? 19.741 -4.166 -27.790 1.00 95.75 165 ARG A N 1
ATOM 1375 C CA . ARG A 1 165 ? 19.365 -4.427 -29.188 1.00 95.75 165 ARG A CA 1
ATOM 1376 C C . ARG A 1 165 ? 19.598 -3.209 -30.089 1.00 95.75 165 ARG A C 1
ATOM 1378 O O . ARG A 1 165 ? 20.098 -3.367 -31.199 1.00 95.75 165 ARG A O 1
ATOM 1385 N N . ALA A 1 166 ? 19.249 -2.010 -29.623 1.00 96.38 166 ALA A N 1
ATOM 1386 C CA . ALA A 1 166 ? 19.472 -0.778 -30.376 1.00 96.38 166 ALA A CA 1
ATOM 1387 C C . ALA A 1 166 ? 20.971 -0.470 -30.550 1.00 96.38 166 ALA A C 1
ATOM 1389 O O . ALA A 1 166 ? 21.391 -0.003 -31.608 1.00 96.38 166 ALA A O 1
ATOM 1390 N N . ASN A 1 167 ? 21.790 -0.749 -29.533 1.00 96.12 167 ASN A N 1
ATOM 1391 C CA . ASN A 1 167 ? 23.241 -0.583 -29.611 1.00 96.12 167 ASN A CA 1
ATOM 1392 C C . ASN A 1 167 ? 23.882 -1.588 -30.575 1.00 96.12 167 ASN A C 1
ATOM 1394 O O . ASN A 1 167 ? 24.741 -1.203 -31.369 1.00 96.12 167 ASN A O 1
ATOM 1398 N N . ASP A 1 168 ? 23.433 -2.843 -30.566 1.00 95.69 168 ASP A N 1
ATOM 1399 C CA . ASP A 1 168 ? 23.885 -3.859 -31.519 1.00 95.69 168 ASP A CA 1
ATOM 1400 C C . ASP A 1 168 ? 23.548 -3.481 -32.967 1.00 95.69 168 ASP A C 1
ATOM 1402 O O . ASP A 1 168 ? 24.379 -3.650 -33.860 1.00 95.69 168 ASP A O 1
ATOM 1406 N N . GLU A 1 169 ? 22.353 -2.938 -33.209 1.00 94.75 169 GLU A N 1
ATOM 1407 C CA . GLU A 1 169 ? 21.939 -2.463 -34.532 1.00 94.75 169 GLU A CA 1
ATOM 1408 C C . GLU A 1 169 ? 22.791 -1.277 -35.003 1.00 94.75 169 GLU A C 1
ATOM 1410 O O . GLU A 1 169 ? 23.293 -1.288 -36.128 1.00 94.75 169 GLU A O 1
ATOM 1415 N N . LYS A 1 170 ? 23.052 -0.301 -34.122 1.00 95.25 170 LYS A N 1
ATOM 1416 C CA . LYS A 1 170 ? 23.974 0.810 -34.410 1.00 95.25 170 LYS A CA 1
ATOM 1417 C C . LYS A 1 170 ? 25.381 0.319 -34.736 1.00 95.25 170 LYS A C 1
ATOM 1419 O O . LYS A 1 170 ? 25.987 0.830 -35.673 1.00 95.25 170 LYS A O 1
ATOM 1424 N N . ARG A 1 171 ? 25.892 -0.674 -33.997 1.00 95.56 171 ARG A N 1
ATOM 1425 C CA . ARG A 1 171 ? 27.215 -1.263 -34.252 1.00 95.56 171 ARG A CA 1
ATOM 1426 C C . ARG A 1 171 ? 27.273 -1.911 -35.635 1.00 95.56 171 ARG A C 1
ATOM 1428 O O . ARG A 1 171 ? 28.195 -1.622 -36.387 1.00 95.56 171 ARG A O 1
ATOM 1435 N N . ARG A 1 172 ? 26.266 -2.714 -35.998 1.00 96.75 172 ARG A N 1
ATOM 1436 C CA . ARG A 1 172 ? 26.180 -3.347 -37.328 1.00 96.75 172 ARG A CA 1
ATOM 1437 C C . ARG A 1 172 ? 26.089 -2.322 -38.453 1.00 96.75 172 ARG A C 1
ATOM 1439 O O . ARG A 1 172 ? 26.717 -2.494 -39.490 1.00 96.75 172 ARG A O 1
ATOM 1446 N N . LEU A 1 173 ? 25.311 -1.258 -38.255 1.00 97.00 173 LEU A N 1
ATOM 1447 C CA . LEU A 1 173 ? 25.193 -0.192 -39.244 1.00 97.00 173 LEU A CA 1
ATOM 1448 C C . LEU A 1 173 ? 26.521 0.554 -39.417 1.00 97.00 173 LEU A C 1
ATOM 1450 O O . LEU A 1 173 ? 26.920 0.814 -40.547 1.00 97.00 173 LEU A O 1
ATOM 1454 N N . ALA A 1 174 ? 27.214 0.871 -38.321 1.00 95.62 174 ALA A N 1
ATOM 1455 C CA . ALA A 1 174 ? 28.518 1.528 -38.368 1.00 95.62 174 ALA A CA 1
ATOM 1456 C C . ALA A 1 174 ? 29.560 0.675 -39.108 1.00 95.62 174 ALA A C 1
ATOM 1458 O O . ALA A 1 174 ? 30.271 1.197 -39.963 1.00 95.62 174 ALA A O 1
ATOM 1459 N N . GLU A 1 175 ? 29.594 -0.631 -38.836 1.00 96.00 175 GLU A N 1
ATOM 1460 C CA . GLU A 1 175 ? 30.462 -1.587 -39.531 1.00 96.00 175 GLU A CA 1
ATOM 1461 C C . GLU A 1 175 ? 30.131 -1.657 -41.029 1.00 96.00 175 GLU A C 1
ATOM 1463 O O . GLU A 1 175 ? 31.012 -1.481 -41.865 1.00 96.00 175 GLU A O 1
ATOM 1468 N N . ALA A 1 176 ? 28.850 -1.779 -41.392 1.00 96.94 176 ALA A N 1
ATOM 1469 C CA . ALA A 1 176 ? 28.426 -1.791 -42.792 1.00 96.94 176 ALA A CA 1
ATOM 1470 C C . ALA A 1 176 ? 28.777 -0.488 -43.533 1.00 96.94 176 ALA A C 1
ATOM 1472 O O . ALA A 1 176 ? 29.167 -0.524 -44.701 1.00 96.94 176 ALA A O 1
ATOM 1473 N N . VAL A 1 177 ? 28.654 0.666 -42.868 1.00 96.88 177 VAL A N 1
ATOM 1474 C CA . VAL A 1 177 ? 29.050 1.967 -43.426 1.00 96.88 177 VAL A CA 1
ATOM 1475 C C . VAL A 1 177 ? 30.562 2.033 -43.627 1.00 96.88 177 VAL A C 1
ATOM 1477 O O . VAL A 1 177 ? 30.994 2.490 -44.685 1.00 96.88 177 VAL A O 1
ATOM 1480 N N . GLN A 1 178 ? 31.358 1.554 -42.664 1.00 93.00 178 GLN A N 1
ATOM 1481 C CA . GLN A 1 178 ? 32.814 1.475 -42.806 1.00 93.00 178 GLN A CA 1
ATOM 1482 C C . GLN A 1 178 ? 33.200 0.592 -43.990 1.00 93.00 178 GLN A C 1
ATOM 1484 O O . GLN A 1 178 ? 33.848 1.083 -44.912 1.00 93.00 178 GLN A O 1
ATOM 1489 N N . THR A 1 179 ? 32.706 -0.643 -44.051 1.00 95.38 179 THR A N 1
ATOM 1490 C CA . THR A 1 179 ? 32.989 -1.558 -45.164 1.00 95.38 179 THR A CA 1
ATOM 1491 C C . THR A 1 179 ? 32.549 -0.979 -46.513 1.00 95.38 179 THR A C 1
ATOM 1493 O O . THR A 1 179 ? 33.269 -1.079 -47.504 1.00 95.38 179 THR A O 1
ATOM 1496 N N . ALA A 1 180 ? 31.388 -0.317 -46.580 1.00 95.62 180 ALA A N 1
ATOM 1497 C CA . ALA A 1 180 ? 30.937 0.348 -47.802 1.00 95.62 180 ALA A CA 1
ATOM 1498 C C . ALA A 1 180 ? 31.835 1.534 -48.194 1.00 95.62 180 ALA A C 1
ATOM 1500 O O . ALA A 1 180 ? 32.054 1.770 -49.383 1.00 95.62 180 ALA A O 1
ATOM 1501 N N . SER A 1 181 ? 32.355 2.279 -47.214 1.00 93.94 181 SER A N 1
ATOM 1502 C CA . SER A 1 181 ? 33.290 3.380 -47.452 1.00 93.94 181 SER A CA 1
ATOM 1503 C C . SER A 1 181 ? 34.652 2.885 -47.944 1.00 93.94 181 SER A C 1
ATOM 1505 O O . SER A 1 181 ? 35.150 3.417 -48.931 1.00 93.94 181 SER A O 1
ATOM 1507 N N . GLU A 1 182 ? 35.193 1.820 -47.345 1.00 94.56 182 GLU A N 1
ATOM 1508 C CA . GLU A 1 182 ? 36.438 1.165 -47.765 1.00 94.56 182 GLU A CA 1
ATOM 1509 C C . GLU A 1 182 ? 36.303 0.608 -49.180 1.00 94.56 182 GLU A C 1
ATOM 1511 O O . GLU A 1 182 ? 37.150 0.851 -50.036 1.00 94.56 182 GLU A O 1
ATOM 1516 N N . LYS A 1 183 ? 35.183 -0.065 -49.471 1.00 95.44 183 LYS A N 1
ATOM 1517 C CA . LYS A 1 183 ? 34.886 -0.564 -50.814 1.00 95.44 183 LYS A CA 1
ATOM 1518 C C . LYS A 1 183 ? 34.799 0.567 -51.837 1.00 95.44 183 LYS A C 1
ATOM 1520 O O . LYS A 1 183 ? 35.352 0.440 -52.925 1.00 95.44 183 LYS A O 1
ATOM 1525 N N . ARG A 1 184 ? 34.136 1.678 -51.495 1.00 94.31 184 ARG A N 1
ATOM 1526 C CA . ARG A 1 184 ? 34.052 2.856 -52.370 1.00 94.31 184 ARG A CA 1
ATOM 1527 C C . ARG A 1 184 ? 35.434 3.455 -52.628 1.00 94.31 184 ARG A C 1
ATOM 1529 O O . ARG A 1 184 ? 35.736 3.762 -53.774 1.00 94.31 184 ARG A O 1
ATOM 1536 N N . GLN A 1 185 ? 36.266 3.595 -51.595 1.00 95.88 185 GLN A N 1
ATOM 1537 C CA . GLN A 1 185 ? 37.638 4.090 -51.739 1.00 95.88 185 GLN A CA 1
ATOM 1538 C C . GLN A 1 185 ? 38.463 3.172 -52.641 1.00 95.88 185 GLN A C 1
ATOM 1540 O O . GLN A 1 185 ? 39.062 3.649 -53.599 1.00 95.88 185 GLN A O 1
ATOM 1545 N N . LEU A 1 186 ? 38.407 1.858 -52.415 1.00 95.56 186 LEU A N 1
ATOM 1546 C CA . LEU A 1 186 ? 39.105 0.875 -53.239 1.00 95.56 186 LEU A CA 1
ATOM 1547 C C . LEU A 1 186 ? 38.637 0.910 -54.704 1.00 95.56 186 LEU A C 1
ATOM 1549 O O . LEU A 1 186 ? 39.456 0.833 -55.616 1.00 95.56 186 LEU A O 1
ATOM 1553 N N . GLU A 1 187 ? 37.332 1.050 -54.957 1.00 91.88 187 GLU A N 1
ATOM 1554 C CA . GLU A 1 187 ? 36.779 1.199 -56.310 1.00 91.88 187 GLU A CA 1
ATOM 1555 C C . GLU A 1 187 ? 37.223 2.507 -56.980 1.00 91.88 187 GLU A C 1
ATOM 1557 O O . GLU A 1 187 ? 37.530 2.519 -58.173 1.00 91.88 187 GLU A O 1
ATOM 1562 N N . GLU A 1 188 ? 37.265 3.615 -56.238 1.00 93.69 188 GLU A N 1
ATOM 1563 C CA . GLU A 1 188 ? 37.756 4.903 -56.731 1.00 93.69 188 GLU A CA 1
ATOM 1564 C C . GLU A 1 188 ? 39.254 4.865 -57.044 1.00 93.69 188 GLU A C 1
ATOM 1566 O O . GLU A 1 188 ? 39.663 5.354 -58.098 1.00 93.69 188 GLU A O 1
ATOM 1571 N N . GLU A 1 189 ? 40.061 4.262 -56.173 1.00 93.19 189 GLU A N 1
ATOM 1572 C CA . GLU A 1 189 ? 41.491 4.039 -56.389 1.00 93.19 189 GLU A CA 1
ATOM 1573 C C . GLU A 1 189 ? 41.734 3.128 -57.589 1.00 93.19 189 GLU A C 1
ATOM 1575 O O . GLU A 1 189 ? 42.509 3.474 -58.480 1.00 93.19 189 GLU A O 1
ATOM 1580 N N . TYR A 1 190 ? 41.017 2.004 -57.673 1.00 93.19 190 TYR A N 1
ATOM 1581 C CA . TYR A 1 190 ? 41.078 1.111 -58.824 1.00 93.19 190 TYR A CA 1
ATOM 1582 C C . TYR A 1 190 ? 40.699 1.842 -60.116 1.00 93.19 190 TYR A C 1
ATOM 1584 O O . TYR A 1 190 ? 41.376 1.680 -61.131 1.00 93.19 190 TYR A O 1
ATOM 1592 N N . ARG A 1 191 ? 39.648 2.674 -60.090 1.00 89.69 191 ARG A N 1
ATOM 1593 C CA . ARG A 1 191 ? 39.215 3.478 -61.241 1.00 89.69 191 ARG A CA 1
ATOM 1594 C C . ARG A 1 191 ? 40.295 4.465 -61.673 1.00 89.69 191 ARG A C 1
ATOM 1596 O O . ARG A 1 191 ? 40.603 4.509 -62.861 1.00 89.69 191 ARG A O 1
ATOM 1603 N N . LYS A 1 192 ? 40.886 5.212 -60.735 1.00 93.75 192 LYS A N 1
ATOM 1604 C CA . LYS A 1 192 ? 41.987 6.146 -61.020 1.00 93.75 192 LYS A CA 1
ATOM 1605 C C . LYS A 1 192 ? 43.186 5.416 -61.611 1.00 93.75 192 LYS A C 1
ATOM 1607 O O . LYS A 1 192 ? 43.613 5.759 -62.704 1.00 93.75 192 LYS A O 1
ATOM 1612 N N . ASN A 1 193 ? 43.635 4.340 -60.967 1.00 91.00 193 ASN A N 1
ATOM 1613 C CA . ASN A 1 193 ? 44.737 3.516 -61.461 1.00 91.00 193 ASN A CA 1
ATOM 1614 C C . ASN A 1 193 ? 44.438 2.953 -62.867 1.00 91.00 193 ASN A C 1
ATOM 1616 O O . ASN A 1 193 ? 45.279 2.972 -63.762 1.00 91.00 193 ASN A O 1
ATOM 1620 N N . TYR A 1 194 ? 43.201 2.509 -63.119 1.00 87.69 194 TYR A N 1
ATOM 1621 C CA . TYR A 1 194 ? 42.774 2.049 -64.439 1.00 87.69 194 TYR A CA 1
ATOM 1622 C C . TYR A 1 194 ? 42.787 3.173 -65.487 1.00 87.69 194 TYR A C 1
ATOM 1624 O O . TYR A 1 194 ? 43.160 2.917 -66.632 1.00 87.69 194 TYR A O 1
ATOM 1632 N N . GLU A 1 195 ? 42.364 4.387 -65.143 1.00 85.69 195 GLU A N 1
ATOM 1633 C CA . GLU A 1 195 ? 42.385 5.545 -66.042 1.00 85.69 195 GLU A CA 1
ATOM 1634 C C . GLU A 1 195 ? 43.799 6.075 -66.290 1.00 85.69 195 GLU A C 1
ATOM 1636 O O . GLU A 1 195 ? 44.113 6.427 -67.422 1.00 85.69 195 GLU A O 1
ATOM 1641 N N . GLU A 1 196 ? 44.674 6.071 -65.292 1.00 85.19 196 GLU A N 1
ATOM 1642 C CA . GLU A 1 196 ? 46.069 6.503 -65.422 1.00 85.19 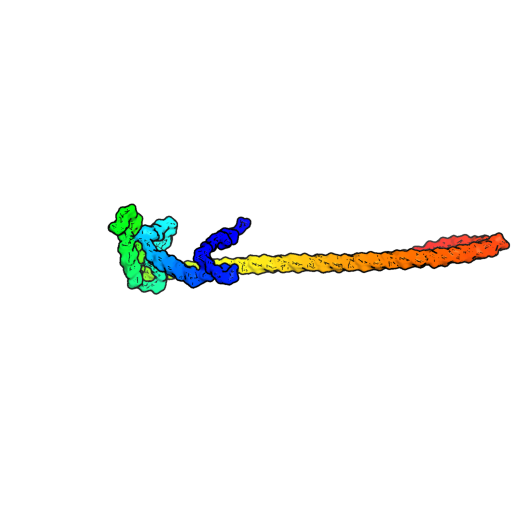196 GLU A CA 1
ATOM 1643 C C . GLU A 1 196 ? 46.875 5.523 -66.287 1.00 85.19 196 GLU A C 1
ATOM 1645 O O . GLU A 1 196 ? 47.530 5.932 -67.246 1.00 85.19 196 GLU A O 1
ATOM 1650 N N . SER A 1 197 ? 46.712 4.207 -66.093 1.00 88.00 197 SER A N 1
ATOM 1651 C CA . SER A 1 197 ? 47.299 3.193 -66.987 1.00 88.00 197 SER A CA 1
ATOM 1652 C C . SER A 1 197 ? 46.650 3.144 -68.382 1.00 88.00 197 SER A C 1
ATOM 1654 O O . SER A 1 197 ? 46.996 2.292 -69.208 1.00 88.00 197 SER A O 1
ATOM 1656 N N . ARG A 1 198 ? 45.664 3.999 -68.692 1.00 82.19 198 ARG A N 1
ATOM 1657 C CA . ARG A 1 198 ? 44.960 3.993 -69.985 1.00 82.19 198 ARG A CA 1
ATOM 1658 C C . ARG A 1 198 ? 45.897 4.279 -71.146 1.00 82.19 198 ARG A C 1
ATOM 1660 O O . ARG A 1 198 ? 45.794 3.586 -72.158 1.00 82.19 198 ARG A O 1
ATOM 1667 N N . ASP A 1 199 ? 46.749 5.293 -71.049 1.00 75.88 199 ASP A N 1
ATOM 1668 C CA . ASP A 1 199 ? 47.607 5.686 -72.169 1.00 75.88 199 ASP A CA 1
ATOM 1669 C C . ASP A 1 199 ? 48.764 4.709 -72.376 1.00 75.88 199 ASP A C 1
ATOM 1671 O O . ASP A 1 199 ? 49.079 4.394 -73.524 1.00 75.88 199 ASP A O 1
ATOM 1675 N N . GLU A 1 200 ? 49.277 4.098 -71.308 1.00 80.94 200 GLU A N 1
ATOM 1676 C CA . GLU A 1 200 ? 50.220 2.977 -71.393 1.00 80.94 200 GLU A CA 1
ATOM 1677 C C . GLU A 1 200 ? 49.578 1.741 -72.041 1.00 80.94 200 GLU A C 1
ATOM 1679 O O . GLU A 1 200 ? 50.121 1.186 -73.000 1.00 80.94 200 GLU A O 1
ATOM 1684 N N . ARG A 1 201 ? 48.368 1.340 -71.613 1.00 83.31 201 ARG A N 1
ATOM 1685 C CA . ARG A 1 201 ? 47.639 0.219 -72.240 1.00 83.31 201 ARG A CA 1
ATOM 1686 C C . ARG A 1 201 ? 47.274 0.507 -73.697 1.00 83.31 201 ARG A C 1
ATOM 1688 O O . ARG A 1 201 ? 47.417 -0.366 -74.554 1.00 83.31 201 ARG A O 1
ATOM 1695 N N . ARG A 1 202 ? 46.819 1.725 -74.013 1.00 78.69 202 ARG A N 1
ATOM 1696 C CA . ARG A 1 202 ? 46.548 2.155 -75.399 1.00 78.69 202 ARG A CA 1
ATOM 1697 C C . ARG A 1 202 ? 47.830 2.201 -76.223 1.00 78.69 202 ARG A C 1
ATOM 1699 O O . ARG A 1 202 ? 47.781 1.852 -77.400 1.00 78.69 202 ARG A O 1
ATOM 1706 N N . GLY A 1 203 ? 48.950 2.605 -75.631 1.00 79.44 203 GLY A N 1
ATOM 1707 C CA . GLY A 1 203 ? 50.282 2.564 -76.231 1.00 79.44 203 GLY A CA 1
ATOM 1708 C C . GLY A 1 203 ? 50.677 1.138 -76.601 1.00 79.44 203 GLY A C 1
ATOM 1709 O O . GLY A 1 203 ? 50.927 0.866 -77.773 1.00 79.44 203 GLY A O 1
ATOM 1710 N N . SER A 1 204 ? 50.583 0.205 -75.650 1.00 84.62 204 SER A N 1
ATOM 1711 C CA . SER A 1 204 ? 50.844 -1.223 -75.871 1.00 84.62 204 SER A CA 1
ATOM 1712 C C . SER A 1 204 ? 49.961 -1.820 -76.979 1.00 84.62 204 SER A C 1
ATOM 1714 O O . SER A 1 204 ? 50.449 -2.534 -77.857 1.00 84.62 204 SER A O 1
ATOM 1716 N N . TRP A 1 205 ? 48.670 -1.464 -77.035 1.00 78.06 205 TRP A N 1
ATOM 1717 C CA . TRP A 1 205 ? 47.784 -1.904 -78.121 1.00 78.06 205 TRP A CA 1
ATOM 1718 C C . TRP A 1 205 ? 48.144 -1.277 -79.479 1.00 78.06 205 TRP A C 1
ATOM 1720 O O . TRP A 1 205 ? 48.119 -1.966 -80.499 1.00 78.06 205 TRP A O 1
ATOM 1730 N N . ARG A 1 206 ? 48.537 0.004 -79.522 1.00 81.69 206 ARG A N 1
ATOM 1731 C CA . ARG A 1 206 ? 49.031 0.657 -80.751 1.00 81.69 206 ARG A CA 1
ATOM 1732 C C . ARG A 1 206 ? 50.327 0.017 -81.247 1.00 81.69 206 ARG A C 1
ATOM 1734 O O . ARG A 1 206 ? 50.486 -0.162 -82.452 1.00 81.69 206 ARG A O 1
ATOM 1741 N N . GLU A 1 207 ? 51.235 -0.354 -80.352 1.00 80.56 207 GLU A N 1
ATOM 1742 C CA . GLU A 1 207 ? 52.465 -1.074 -80.693 1.00 80.56 207 GLU A CA 1
ATOM 1743 C C . GLU A 1 207 ? 52.184 -2.491 -81.191 1.00 80.56 207 GLU A C 1
ATOM 1745 O O . GLU A 1 207 ? 52.738 -2.908 -82.211 1.00 80.56 207 GLU A O 1
ATOM 1750 N N . PHE A 1 208 ? 51.267 -3.209 -80.538 1.00 84.00 208 PHE A N 1
ATOM 1751 C CA . PHE A 1 208 ? 50.785 -4.504 -81.008 1.00 84.00 208 PHE A CA 1
ATOM 1752 C C . PHE A 1 208 ? 50.167 -4.397 -82.410 1.00 84.00 208 PHE A C 1
ATOM 1754 O O . PHE A 1 208 ? 50.480 -5.210 -83.282 1.00 84.00 208 PHE A O 1
ATOM 1761 N N . MET A 1 209 ? 49.353 -3.368 -82.667 1.00 82.62 209 MET A N 1
ATOM 1762 C CA . MET A 1 209 ? 48.761 -3.116 -83.983 1.00 82.62 209 MET A CA 1
ATOM 1763 C C . MET A 1 209 ? 49.819 -2.769 -85.035 1.00 82.62 209 MET A C 1
ATOM 1765 O O . MET A 1 209 ? 49.804 -3.374 -86.103 1.00 82.62 209 MET A O 1
ATOM 1769 N N . LYS A 1 210 ? 50.801 -1.911 -84.724 1.00 82.19 210 LYS A N 1
ATOM 1770 C CA . LYS A 1 210 ? 51.949 -1.646 -85.615 1.00 82.19 210 LYS A CA 1
ATOM 1771 C C . LYS A 1 210 ? 52.747 -2.917 -85.915 1.00 82.19 210 LYS A C 1
ATOM 1773 O O . LYS A 1 210 ? 53.171 -3.140 -87.048 1.00 82.19 210 LYS A O 1
ATOM 1778 N N . LYS A 1 211 ? 52.951 -3.782 -84.918 1.00 82.06 211 LYS A N 1
ATOM 1779 C CA . LYS A 1 211 ? 53.631 -5.076 -85.087 1.00 82.06 211 LYS A CA 1
ATOM 1780 C C . LYS A 1 211 ? 52.813 -6.028 -85.963 1.00 82.06 211 LYS A C 1
ATOM 1782 O O . LYS A 1 211 ? 53.387 -6.722 -86.801 1.00 82.06 211 LYS A O 1
ATOM 1787 N N . LYS A 1 212 ? 51.487 -6.044 -85.803 1.00 78.81 212 LYS A N 1
ATOM 1788 C CA . LYS A 1 212 ? 50.556 -6.810 -86.642 1.00 78.81 212 LYS A CA 1
ATOM 1789 C C . LYS A 1 212 ? 50.547 -6.298 -88.082 1.00 78.81 212 LYS A C 1
ATOM 1791 O O . LYS A 1 212 ? 50.583 -7.117 -88.991 1.00 78.81 212 LYS A O 1
ATOM 1796 N N . GLU A 1 213 ? 50.555 -4.986 -88.290 1.00 76.00 213 GLU A N 1
ATOM 1797 C CA . GLU A 1 213 ? 50.601 -4.353 -89.611 1.00 76.00 213 GLU A CA 1
ATOM 1798 C C . GLU A 1 213 ? 51.920 -4.649 -90.331 1.00 76.00 213 GLU A C 1
ATOM 1800 O O . GLU A 1 213 ? 51.886 -5.173 -91.438 1.00 76.00 213 GLU A O 1
ATOM 1805 N N . LYS A 1 214 ? 53.074 -4.498 -89.661 1.00 76.44 214 LYS A N 1
ATOM 1806 C CA . LYS A 1 214 ? 54.380 -4.931 -90.201 1.00 76.44 214 LYS A CA 1
ATOM 1807 C C . LYS A 1 214 ? 54.421 -6.423 -90.537 1.00 76.44 214 LYS A C 1
ATOM 1809 O O . LYS A 1 214 ? 55.063 -6.831 -91.503 1.00 76.44 214 LYS A O 1
ATOM 1814 N N . LYS A 1 215 ? 53.759 -7.266 -89.734 1.00 70.25 215 LYS A N 1
ATOM 1815 C CA . LYS A 1 215 ? 53.636 -8.703 -90.016 1.00 70.25 215 LYS A CA 1
ATOM 1816 C C . LYS A 1 215 ? 52.749 -8.934 -91.244 1.00 70.25 215 LYS A C 1
ATOM 1818 O O . LYS A 1 215 ? 53.136 -9.697 -92.115 1.00 70.25 215 LYS A O 1
ATOM 1823 N N . LEU A 1 216 ? 51.609 -8.253 -91.345 1.00 65.25 216 LEU A N 1
ATOM 1824 C CA . LEU A 1 216 ? 50.692 -8.334 -92.484 1.00 65.25 216 LEU A CA 1
ATOM 1825 C C . LEU A 1 216 ? 51.345 -7.839 -93.782 1.00 65.25 216 LEU A C 1
ATOM 1827 O O . LEU A 1 216 ? 51.168 -8.462 -94.818 1.00 65.25 216 LEU A O 1
ATOM 1831 N N . GLU A 1 217 ? 52.138 -6.773 -93.724 1.00 63.66 217 GLU A N 1
ATOM 1832 C CA . GLU A 1 217 ? 52.905 -6.233 -94.849 1.00 63.66 217 GLU A CA 1
ATOM 1833 C C . GLU A 1 217 ? 53.979 -7.224 -95.330 1.00 63.66 217 GLU A C 1
ATOM 1835 O O . GLU A 1 217 ? 54.090 -7.480 -96.526 1.00 63.66 217 GLU A O 1
ATOM 1840 N N . LYS A 1 218 ? 54.655 -7.915 -94.399 1.00 62.06 218 LYS A N 1
ATOM 1841 C CA . LYS A 1 218 ? 55.534 -9.062 -94.705 1.00 62.06 218 LYS A CA 1
ATOM 1842 C C . LYS A 1 218 ? 54.810 -10.237 -95.374 1.00 62.06 218 LYS A C 1
ATOM 1844 O O . LYS A 1 218 ? 55.431 -10.968 -96.137 1.00 62.06 218 LYS A O 1
ATOM 1849 N N . PHE A 1 219 ? 53.523 -10.433 -95.088 1.00 60.12 219 PHE A N 1
ATOM 1850 C CA . PHE A 1 219 ? 52.695 -11.489 -95.682 1.00 60.12 219 PHE A CA 1
ATOM 1851 C C . PHE A 1 219 ? 51.917 -11.034 -96.934 1.00 60.12 219 PHE A C 1
ATOM 1853 O O . PHE A 1 219 ? 51.421 -11.883 -97.664 1.00 60.12 219 PHE A O 1
ATOM 1860 N N . ARG A 1 220 ? 51.841 -9.730 -97.246 1.00 58.03 220 ARG A N 1
ATOM 1861 C CA . ARG A 1 220 ? 51.188 -9.192 -98.461 1.00 58.03 220 ARG A CA 1
ATOM 1862 C C . ARG A 1 220 ? 51.970 -9.472 -99.753 1.00 58.03 220 ARG A C 1
ATOM 1864 O O . ARG A 1 220 ? 51.393 -9.364 -100.827 1.00 58.03 220 ARG A O 1
ATOM 1871 N N . GLY A 1 221 ? 53.240 -9.868 -99.645 1.00 55.88 221 GLY A N 1
ATOM 1872 C CA . GLY A 1 221 ? 54.079 -10.328 -100.761 1.00 55.88 221 GLY A CA 1
ATOM 1873 C C . GLY A 1 221 ? 54.301 -11.846 -100.824 1.00 55.88 221 GLY A C 1
ATOM 1874 O O . GLY A 1 221 ? 55.071 -12.303 -101.661 1.00 55.88 221 GLY A O 1
ATOM 1875 N N . ALA A 1 222 ? 53.666 -12.637 -99.951 1.00 58.12 222 ALA A N 1
ATOM 1876 C CA . ALA A 1 222 ? 53.821 -14.090 -99.921 1.00 58.12 222 ALA A CA 1
ATOM 1877 C C . ALA A 1 222 ? 52.445 -14.768 -99.951 1.00 58.12 222 ALA A C 1
ATOM 1879 O O . ALA A 1 222 ? 51.619 -14.526 -99.075 1.00 58.12 222 ALA A O 1
ATOM 1880 N N . ASN A 1 223 ? 52.205 -15.634 -100.943 1.00 54.72 223 ASN A N 1
ATOM 1881 C CA . ASN A 1 223 ? 50.973 -16.417 -101.108 1.00 54.72 223 ASN A CA 1
ATOM 1882 C C . ASN A 1 223 ? 50.736 -17.388 -99.932 1.00 54.72 223 ASN A C 1
ATOM 1884 O O . ASN A 1 223 ? 50.946 -18.595 -100.041 1.00 54.72 223 ASN A O 1
ATOM 1888 N N . PHE A 1 224 ? 50.265 -16.867 -98.802 1.00 57.47 224 PHE A N 1
ATOM 1889 C CA . PHE A 1 224 ? 49.905 -17.643 -97.624 1.00 57.47 224 PHE A CA 1
ATOM 1890 C C . PHE A 1 224 ? 48.401 -17.941 -97.623 1.00 57.47 224 PHE A C 1
ATOM 1892 O O . PHE A 1 224 ? 47.5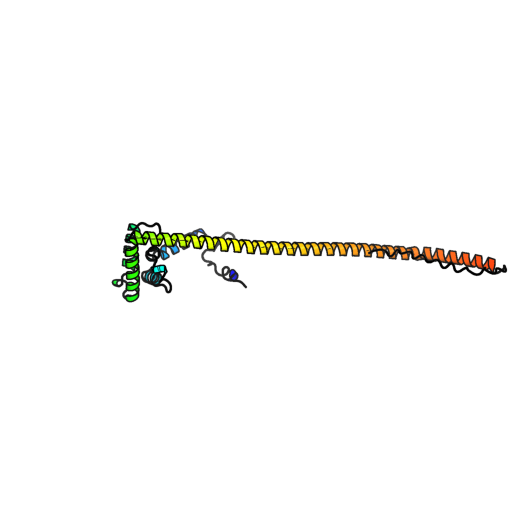77 -17.039 -97.476 1.00 57.47 224 PHE A O 1
ATOM 1899 N N . LYS A 1 225 ? 48.038 -19.221 -97.769 1.00 60.22 225 LYS A N 1
ATOM 1900 C CA . LYS A 1 225 ? 46.675 -19.727 -97.546 1.00 60.22 225 LYS A CA 1
ATOM 1901 C C . LYS A 1 225 ? 46.601 -20.312 -96.128 1.00 60.22 225 LYS A C 1
ATOM 1903 O O . LYS A 1 225 ? 47.268 -21.316 -95.878 1.00 60.22 225 LYS A O 1
ATOM 1908 N N . PRO A 1 226 ? 45.852 -19.699 -95.194 1.00 60.53 226 PRO A N 1
ATOM 1909 C CA . PRO A 1 226 ? 45.768 -20.195 -93.825 1.00 60.53 226 PRO A CA 1
ATOM 1910 C C . PRO A 1 226 ? 45.064 -21.565 -93.785 1.00 60.53 226 PRO A C 1
ATOM 1912 O O . PRO A 1 226 ? 44.078 -21.756 -94.501 1.00 60.53 226 PRO A O 1
ATOM 1915 N N . PRO A 1 227 ? 45.523 -22.521 -92.956 1.00 61.56 227 PRO A N 1
ATOM 1916 C CA . PRO A 1 227 ? 44.781 -23.754 -92.709 1.00 61.56 227 PRO A CA 1
ATOM 1917 C C . PRO A 1 227 ? 43.458 -23.427 -92.006 1.00 61.56 227 PRO A C 1
ATOM 1919 O O . PRO A 1 227 ? 43.433 -22.576 -91.114 1.00 61.56 227 PRO A O 1
ATOM 1922 N N . ASN A 1 228 ? 42.370 -24.103 -92.389 1.00 52.34 228 ASN A N 1
ATOM 1923 C CA . ASN A 1 228 ? 41.061 -23.910 -91.763 1.00 52.34 228 ASN A CA 1
ATOM 1924 C C . ASN A 1 228 ? 41.150 -24.101 -90.237 1.00 52.34 228 ASN A C 1
ATOM 1926 O O . ASN A 1 228 ? 41.719 -25.101 -89.785 1.00 52.34 228 ASN A O 1
ATOM 1930 N N . PRO A 1 229 ? 40.583 -23.182 -89.436 1.00 63.19 229 PRO A N 1
ATOM 1931 C CA . PRO A 1 229 ? 40.588 -23.320 -87.990 1.00 63.19 229 PRO A CA 1
ATOM 1932 C C . PRO A 1 229 ? 39.763 -24.548 -87.589 1.00 63.19 229 PRO A C 1
ATOM 1934 O O . PRO A 1 229 ? 38.580 -24.649 -87.913 1.00 63.19 229 PRO A O 1
ATOM 1937 N N . LYS A 1 230 ? 40.389 -25.486 -86.870 1.00 50.25 230 LYS A N 1
ATOM 1938 C CA . LYS A 1 230 ? 39.658 -26.526 -86.140 1.00 50.25 230 LYS A CA 1
ATOM 1939 C C . LYS A 1 230 ? 38.913 -25.837 -84.997 1.00 50.25 230 LYS A C 1
ATOM 1941 O O . LYS A 1 230 ? 39.538 -25.204 -84.149 1.00 50.25 230 LYS A O 1
ATOM 1946 N N . LEU A 1 231 ? 37.586 -25.935 -84.999 1.00 56.94 231 LEU A N 1
ATOM 1947 C CA . LEU A 1 231 ? 36.762 -25.572 -83.851 1.00 56.94 231 LEU A CA 1
ATOM 1948 C C . LEU A 1 231 ? 36.989 -26.629 -82.764 1.00 56.94 231 LEU A C 1
ATOM 1950 O O . LEU A 1 231 ? 36.327 -27.661 -82.748 1.00 56.94 231 LEU A O 1
ATOM 1954 N N . GLU A 1 232 ? 37.946 -26.386 -81.873 1.00 46.88 232 GLU A N 1
ATOM 1955 C CA . GLU A 1 232 ? 38.007 -27.082 -80.587 1.00 46.88 232 GLU A CA 1
ATOM 1956 C C . GLU A 1 232 ? 36.868 -26.531 -79.721 1.00 46.88 232 GLU A C 1
ATOM 1958 O O . GLU A 1 232 ? 36.967 -25.485 -79.078 1.00 46.88 232 GLU A O 1
ATOM 1963 N N . THR A 1 233 ? 35.729 -27.219 -79.769 1.00 51.88 233 THR A N 1
ATOM 1964 C CA . THR A 1 233 ? 34.703 -27.140 -78.736 1.00 51.88 233 THR A CA 1
ATOM 1965 C C . THR A 1 233 ? 35.267 -27.720 -77.446 1.00 51.88 233 THR A C 1
ATOM 1967 O O . THR A 1 233 ? 35.183 -28.925 -77.228 1.00 51.88 233 THR A O 1
ATOM 1970 N N . SER A 1 234 ? 35.772 -26.860 -76.569 1.00 40.22 234 SER A N 1
ATOM 1971 C CA . SER A 1 234 ? 36.151 -27.248 -75.212 1.00 40.22 234 SER A CA 1
ATOM 1972 C C . SER A 1 234 ? 35.471 -26.305 -74.239 1.00 40.22 234 SER A C 1
ATOM 1974 O O . SER A 1 234 ? 35.901 -25.183 -73.984 1.00 40.22 234 SER A O 1
ATOM 1976 N N . LYS A 1 235 ? 34.329 -26.788 -73.747 1.00 48.88 235 LYS A N 1
ATOM 1977 C CA . LYS A 1 235 ? 33.718 -26.354 -72.500 1.00 48.88 235 LYS A CA 1
ATOM 1978 C C . LYS A 1 235 ? 34.804 -26.330 -71.430 1.00 48.88 235 LYS A C 1
ATOM 1980 O O . LYS A 1 235 ? 35.288 -27.391 -71.073 1.00 48.88 235 LYS A O 1
ATOM 1985 N N . GLU A 1 236 ? 35.095 -25.172 -70.862 1.00 43.47 236 GLU A N 1
ATOM 1986 C CA . GLU A 1 236 ? 35.519 -25.105 -69.469 1.00 43.47 236 GLU A CA 1
ATOM 1987 C C . GLU A 1 236 ? 35.045 -23.785 -68.868 1.00 43.47 236 GLU A C 1
ATOM 1989 O O . GLU A 1 236 ? 35.559 -22.691 -69.093 1.00 43.47 236 GLU A O 1
ATOM 1994 N N . VAL A 1 237 ? 33.932 -23.930 -68.157 1.00 51.16 237 VAL A N 1
ATOM 1995 C CA . VAL A 1 237 ? 33.306 -22.935 -67.304 1.00 51.16 237 VAL A CA 1
ATOM 1996 C C . VAL A 1 237 ? 34.279 -22.633 -66.171 1.00 51.16 237 VAL A C 1
ATOM 1998 O O . VAL A 1 237 ? 34.306 -23.345 -65.169 1.00 51.16 237 VAL A O 1
ATOM 2001 N N . ILE A 1 238 ? 35.054 -21.559 -66.291 1.00 45.19 238 ILE A N 1
ATOM 2002 C CA . ILE A 1 238 ? 35.773 -21.016 -65.139 1.00 45.19 238 ILE A CA 1
ATOM 2003 C C . ILE A 1 238 ? 34.800 -20.113 -64.384 1.00 45.19 238 ILE A C 1
ATOM 2005 O O . ILE A 1 238 ? 34.664 -18.914 -64.628 1.00 45.19 238 ILE A O 1
ATOM 2009 N N . LYS A 1 239 ? 34.079 -20.749 -63.455 1.00 52.81 239 LYS A N 1
ATOM 2010 C CA . LYS A 1 239 ? 33.510 -20.090 -62.282 1.00 52.81 239 LYS A CA 1
ATOM 2011 C C . LYS A 1 239 ? 34.647 -19.353 -61.583 1.00 52.81 239 LYS A C 1
ATOM 2013 O O . LYS A 1 239 ? 35.534 -20.011 -61.066 1.00 52.81 239 LYS A O 1
ATOM 2018 N N . ASN A 1 240 ? 34.591 -18.030 -61.541 1.00 42.34 240 ASN A N 1
ATOM 2019 C CA . ASN A 1 240 ? 35.102 -17.236 -60.425 1.00 42.34 240 ASN A CA 1
ATOM 2020 C C . ASN A 1 240 ? 34.358 -15.903 -60.423 1.00 42.34 240 ASN A C 1
ATOM 2022 O O . ASN A 1 240 ? 34.845 -14.863 -60.854 1.00 42.34 240 ASN A O 1
ATOM 2026 N N . LYS A 1 241 ? 33.102 -15.987 -59.978 1.00 39.00 241 LYS A N 1
ATOM 2027 C CA . LYS A 1 241 ? 32.328 -14.833 -59.536 1.00 39.00 241 LYS A CA 1
ATOM 2028 C C . LYS A 1 241 ? 32.867 -14.480 -58.143 1.00 39.00 241 LYS A C 1
ATOM 2030 O O . LYS A 1 241 ? 32.869 -15.379 -57.299 1.00 39.00 241 LYS A O 1
ATOM 2035 N N . PRO A 1 242 ? 33.347 -13.251 -57.894 1.00 46.75 242 PRO A N 1
ATOM 2036 C CA . PRO A 1 242 ? 33.766 -12.860 -56.556 1.00 46.75 242 PRO A CA 1
ATOM 2037 C C . PRO A 1 242 ? 32.545 -12.956 -55.637 1.00 46.75 242 PRO A C 1
ATOM 2039 O O . PRO A 1 242 ? 31.494 -12.379 -55.929 1.00 46.75 242 PRO A O 1
ATOM 2042 N N . GLN A 1 243 ? 32.660 -13.779 -54.595 1.00 46.88 243 GLN A N 1
ATOM 2043 C CA . GLN A 1 243 ? 31.695 -13.798 -53.501 1.00 46.88 243 GLN A CA 1
ATOM 2044 C C . GLN A 1 243 ? 31.782 -12.445 -52.788 1.00 46.88 243 GLN A C 1
ATOM 2046 O O . GLN A 1 243 ? 32.874 -11.899 -52.631 1.00 46.88 243 GLN A O 1
ATOM 2051 N N . ILE A 1 244 ? 30.602 -11.912 -52.480 1.00 42.47 244 ILE A N 1
ATOM 2052 C CA . ILE A 1 244 ? 30.345 -10.631 -51.811 1.00 42.47 244 ILE A CA 1
ATOM 2053 C C . ILE A 1 244 ? 31.037 -10.587 -50.452 1.00 42.47 244 ILE A C 1
ATOM 2055 O O . ILE A 1 244 ? 31.012 -11.634 -49.766 1.00 42.47 244 ILE A O 1
#

Foldseek 3Di:
DDVVVVVPDDDDPPQWDDDPNDTDGNVVVVVVVVVVVVVVVVPQALVRLLCLCVPVVCPVVLLQLCSLLVHDLPDDLVVLVVSLVVNCVRLPLVVVVVCNVSSVVSNVSSVVSNVLRVDPVSSVVSSVVVVVVVVVVVVVVVVVVVVVVVVVVVVVVVVVVVVVVVVVVVVVVVVVVVVVVVVVVVVVVVVVVCVVCVVVVVVVVVVVVVVVVVVVVVCVPPPDDDDDDDPPPDDDDPDDDPDD

Organism: NCBI:txid189291

pLDDT: mean 78.76, std 16.62, range [35.47, 97.0]

InterPro domains:
  IPR001623 DnaJ domain [PF00226] (65-122)
  IPR001623 DnaJ domain [PR00625] (66-84)
  IPR001623 DnaJ domain [PR00625] (84-99)
  IPR001623 DnaJ domain [PR00625] (102-122)
  IPR001623 DnaJ domain [PS50076] (64-134)
  IPR001623 DnaJ domain [SM00271] (63-122)
  IPR001623 DnaJ domain [cd06257] (64-119)
  IPR036869 Chaperone J-domain superfamily [G3DSA:1.10.287.110] (59-145)
  IPR036869 Chaperone J-domain superfamily [SSF46565] (31-121)
  IPR042858 DnaJ homolog subfamily C member 8 [PTHR15606] (26-150)

=== Feature glossary ===
A reading guide for the features in this record.

Start from the sequence.

  · Sequence gives the chain of amino acids in standard one-letter code (A=alanine, C=cysteine, …, Y=tyrosine), read N→C. It is the only feature that is directly encoded by the gene; all structural features are derived from the folded form of this sequence.

Fold it, and you get atomic coordinates and the backbone conformation that goes with them.

  · The mmCIF table is the protein's shape written out atom by atom. For each backbone N, Cα, C, and carbonyl O, it records an (x, y, z) coordinate triple in Å plus the residue type, chain letter, and residue number.

  · Backbone dihedral angles. Every residue except chain termini has a φ (preceding-C → N → Cα → C) and a ψ (N → Cα → C → next-N). They are reported in degrees following the IUPAC sign convention. Secondary structure is essentially a statement about which (φ, ψ) basin each residue occupies.

  · DSSP 8-state secondary structure assigns each residue one of H (α-helix), G (3₁₀-helix), I (π-helix), E (extended β-strand), B (isolated β-bridge), T (hydrogen-bonded turn), S (bend), or '-' (coil). The assignment is computed from backbone hydrogen-bond geometry via the Kabsch–Sander algorithm.

  · P-SEA three-state annotation labels each residue as helix, strand, or coil based purely on the geometry of the Cα trace. It serves as a fallback when the full backbone (and thus DSSP) is unavailable.

Summarize the fold with a handful of shape descriptors and a per-residue structural alphabet.

  · Radius of gyration (Rg) is the root-mean-square distance of Cα atoms from their centroid — a single number for overall size and compactness. A globular domain of N residues has Rg ≈ 2.2·N^0.38 Å; an extended or disordered chain has a much larger Rg. The Cα contact count is the number of residue pairs whose Cα atoms are within 8 Å and are more than four positions apart in sequence — a standard proxy for tertiary packing density. The bounding box is the smallest axis-aligned box enclosing all Cα atoms.

  · Foldseek's 3Di representation compresses backbone geometry into a per-residue letter drawn from a learned twenty-state alphabet. It captures the tertiary interaction pattern around each residue — which residues are packed against it in space, regardless of where they are in sequence.

  · Accessible surface area quantifies burial. A residue with SASA near zero is packed into the hydrophobic core; one with SASA >100 Å² sits on the surface. Computed here via the Shrake–Rupley numerical algorithm with a 1.4 Å probe.

Ask how reliable the model is.

  · For AlphaFold models, the B-factor field carries pLDDT — the model's own estimate of local accuracy on a 0–100 scale. Regions with pLDDT<50 should be treated as essentially unmodeled; they often correspond to intrinsically disordered segments.

  · For experimental (PDB) structures, the B-factor (temperature factor) quantifies the positional spread of each atom in the crystal — a combination of thermal vibration and static disorder — in units of Å². High B-factors mark flexible loops or poorly resolved regions; low B-factors mark the rigid, well-ordered core.

  · PAE(i, j) answers: if I align the predicted and true structures on residue i, how far off (in Å) do I expect residue j to be? A block-diagonal PAE matrix with low values on the blocks and high values off-diagonal is the signature of a multi-domain protein with confidently predicted domains but uncertain inter-domain orientation.

Place it in context: what it resembles, w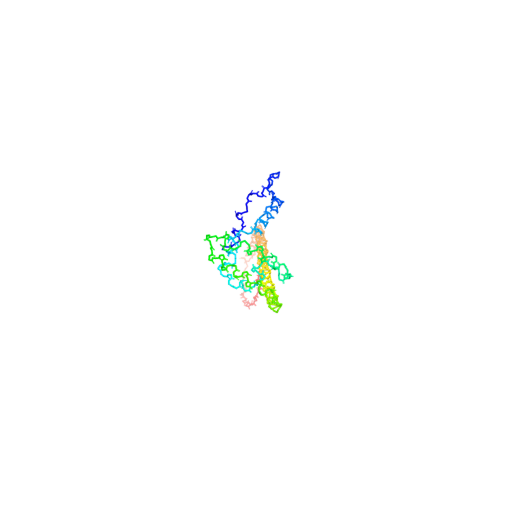hat it is annotated as, and how it looks.

  · Structural nearest neighbors (via Foldseek easy-search vs the PDB). Reported per hit: target PDB id, E-value, and alignment TM-score. A TM-score above ~0.5 is the conventional threshold for 'same fold'.

  · Functional annotations link the protein to curated databases. InterPro entries identify conserved domains and families by matching the sequence against member-database signatures (Pfam, PROSITE, CDD, …). Gene Ontology (GO) terms describe molecular function, biological process, and cellular component in a controlled vocabulary. CATH places the structure in a hierarchical fold classification (Class/Architecture/Topology/Homologous-superfamily). The organism is the source species.

  · Plot images: a contact map (which residues are close in 3D, as an N×N binary image), a Ramachandran scatter (backbone torsion angles, revealing secondary-structure composition at a glance), and — for AlphaFold structures — a PAE heatmap (pairwise prediction confidence).

  · Structure images are PyMOL renders from six orthogonal camera directions. Cartoon representation draws helices as coils and strands as arrows; sticks shows the backbone as bonds; surface shows the solvent-excluded envelope. Rainbow coloring maps sequence position to hue (blue→red, N→C); chain coloring assigns a distinct color per polypeptide.